Protein AF-X1GT70-F1 (afdb_monomer)

InterPro domains:
  IPR021293 Protein of unknown function DUF2865 [PF11064] (1-101)

Foldseek 3Di:
DWKAFQVARDIDDDDDDPDDPVVVSCQFAVLGDIFDWDDPDLQQTAGPVGHRLCNHPNRNRVVQPFDQSRGRCNGGSPGTHDGQVLRPPVADFQDWDQDLVFIWTFHAWDDDPDTHTDTDRLCPRPVDDPVVSVVRVPDDDDHPDSPVCVVVDDPDPPPPPDDPDCDDDDDDDDDDDDDDDDD

Mean predicted aligned error: 13.12 Å

Sequence (183 aa):
AFCVRSCDGKYFPLMRGLASPAQMCQAFCPASATKVYFGSSIDGAYSQTGERYADSENAFAYRKALRADCTCNGREPAGLSPVDLSLDNSLKAGDVIATTDGLVAYTGIRLGQEQSAEFTPVASYPGLTAQVRARLGEMRVAPVRAETVAADTPAAEIVRETLPDVSAVPKTPAKSAKRAGLD

Solvent-accessible surface area (backbone atoms only — not comparable to full-atom values): 11487 Å² total; per-residue (Å²): 68,32,31,26,34,57,84,32,31,46,66,47,81,49,79,91,66,94,63,53,72,64,58,51,37,41,53,36,21,68,59,40,64,67,48,57,30,44,50,97,48,69,80,74,8,28,30,93,86,66,50,42,45,66,76,38,97,28,44,57,41,39,78,80,52,75,48,74,91,46,15,21,52,72,70,39,49,87,45,64,24,81,68,64,67,63,74,47,82,81,74,47,71,64,45,75,43,80,46,84,90,36,60,27,22,35,66,48,68,47,89,62,101,57,76,43,62,36,71,35,51,46,88,73,36,85,90,55,54,74,69,57,36,53,58,56,69,71,59,77,65,79,63,91,51,85,68,71,54,68,75,71,53,75,90,66,82,80,76,76,76,73,79,79,79,84,74,82,79,82,85,78,83,85,83,83,86,81,86,86,86,86,133

Radius of gyration: 25.98 Å; Cα contacts (8 Å, |Δi|>4): 256; chains: 1; bounding box: 90×39×72 Å

Organism: NCBI:txid412755

pLDDT: mean 79.4, std 21.69, range [30.52, 98.31]

Structure (mmCIF, N/CA/C/O backbone):
data_AF-X1GT70-F1
#
_entry.id   AF-X1GT70-F1
#
loop_
_atom_site.group_PDB
_atom_site.id
_atom_site.type_symbol
_atom_site.label_atom_id
_atom_site.label_alt_id
_atom_site.label_comp_id
_atom_site.label_asym_id
_atom_site.label_entity_id
_atom_site.label_seq_id
_atom_site.pdbx_PDB_ins_code
_atom_site.Cartn_x
_atom_site.Cartn_y
_atom_site.Cartn_z
_atom_site.occupancy
_atom_site.B_iso_or_equiv
_atom_site.auth_seq_id
_atom_site.auth_comp_id
_atom_site.auth_asym_id
_atom_site.auth_atom_id
_atom_site.pdbx_PDB_model_num
ATOM 1 N N . ALA A 1 1 ? -2.349 6.767 7.921 1.00 95.69 1 ALA A N 1
ATOM 2 C CA . ALA A 1 1 ? -3.614 6.006 7.899 1.00 95.69 1 ALA A CA 1
ATOM 3 C C . ALA A 1 1 ? -3.263 4.534 7.994 1.00 95.69 1 ALA A C 1
ATOM 5 O O . ALA A 1 1 ? -2.139 4.174 7.659 1.00 95.69 1 ALA A O 1
ATOM 6 N N . PHE A 1 2 ? -4.188 3.708 8.453 1.00 97.69 2 PHE A N 1
ATOM 7 C CA . PHE A 1 2 ? -3.986 2.284 8.663 1.00 97.69 2 PHE A CA 1
ATOM 8 C C . PHE A 1 2 ? -5.129 1.525 8.007 1.00 97.69 2 PHE A C 1
ATOM 10 O O . PHE A 1 2 ? -6.290 1.891 8.187 1.00 97.69 2 PHE A O 1
ATOM 17 N N . CYS A 1 3 ? -4.791 0.488 7.251 1.00 97.44 3 CYS A N 1
ATOM 18 C CA . CYS A 1 3 ? -5.756 -0.498 6.795 1.00 97.44 3 CYS A CA 1
ATOM 19 C C . CYS A 1 3 ? -5.858 -1.570 7.871 1.00 97.44 3 CYS A C 1
ATOM 21 O O . CYS A 1 3 ? -4.835 -2.136 8.253 1.00 97.44 3 CYS A O 1
ATOM 23 N N . VAL A 1 4 ? -7.062 -1.815 8.378 1.00 97.62 4 VAL A N 1
ATOM 24 C CA . VAL A 1 4 ? -7.332 -2.792 9.432 1.00 97.62 4 VAL A CA 1
ATOM 25 C C . VAL A 1 4 ? -8.252 -3.862 8.874 1.00 97.62 4 VAL A C 1
ATOM 27 O O . VAL A 1 4 ? -9.341 -3.565 8.378 1.00 97.62 4 VAL A O 1
ATOM 30 N N . ARG A 1 5 ? -7.839 -5.118 8.989 1.00 96.62 5 ARG A N 1
ATOM 31 C CA . ARG A 1 5 ? -8.665 -6.274 8.673 1.00 96.62 5 ARG A CA 1
ATOM 32 C C . ARG A 1 5 ? -9.668 -6.502 9.799 1.00 96.62 5 ARG A C 1
ATOM 34 O O . ARG A 1 5 ? -9.296 -6.652 10.959 1.00 96.62 5 ARG A O 1
ATOM 41 N N . SER A 1 6 ? -10.953 -6.507 9.465 1.00 95.44 6 SER A N 1
ATOM 42 C CA . SER A 1 6 ? -12.019 -6.460 10.476 1.00 95.44 6 SER A CA 1
ATOM 43 C C . SER A 1 6 ? -12.198 -7.779 11.230 1.00 95.44 6 SER A C 1
ATOM 45 O O . SER A 1 6 ? -12.663 -7.760 12.365 1.00 95.44 6 SER A O 1
ATOM 47 N N . CYS A 1 7 ? -11.806 -8.910 10.634 1.00 95.31 7 CYS A N 1
ATOM 48 C CA . CYS A 1 7 ? -11.968 -10.231 11.242 1.00 95.31 7 CYS A CA 1
ATOM 49 C C . CYS A 1 7 ? -10.937 -10.565 12.327 1.00 95.31 7 CYS A C 1
ATOM 51 O O . CYS A 1 7 ? -11.179 -11.493 13.083 1.00 95.31 7 CYS A O 1
ATOM 53 N N . ASP A 1 8 ? -9.808 -9.859 12.443 1.00 95.38 8 ASP A N 1
ATOM 54 C CA . ASP A 1 8 ? -8.796 -10.117 13.487 1.00 95.38 8 ASP A CA 1
ATOM 55 C C . ASP A 1 8 ? -8.045 -8.864 13.976 1.00 95.38 8 ASP A C 1
ATOM 57 O O . ASP A 1 8 ? -7.121 -8.954 14.788 1.00 95.38 8 ASP A O 1
ATOM 61 N N . GLY A 1 9 ? -8.413 -7.687 13.468 1.00 96.06 9 GLY A N 1
ATOM 62 C CA . GLY A 1 9 ? -7.784 -6.418 13.813 1.00 96.06 9 GLY A CA 1
ATOM 63 C C . GLY A 1 9 ? -6.348 -6.276 13.315 1.00 96.06 9 GLY A C 1
ATOM 64 O O . GLY A 1 9 ? -5.683 -5.309 13.685 1.00 96.06 9 GLY A O 1
ATOM 65 N N . LYS A 1 10 ? -5.821 -7.195 12.493 1.00 96.25 10 LYS A N 1
ATOM 66 C CA . LYS A 1 10 ? -4.476 -7.026 11.927 1.00 96.25 10 LYS A CA 1
ATOM 67 C C . LYS A 1 10 ? -4.458 -5.776 11.056 1.00 96.25 10 LYS A C 1
ATOM 69 O O . LYS A 1 10 ? -5.384 -5.536 10.285 1.00 96.25 10 LYS A O 1
ATOM 74 N N . TYR A 1 11 ? -3.391 -4.992 11.156 1.00 96.50 11 TYR A N 1
ATOM 75 C CA . TYR A 1 11 ? -3.277 -3.745 10.416 1.00 96.50 11 TYR A CA 1
ATOM 76 C C . TYR A 1 11 ? -1.916 -3.571 9.757 1.00 96.50 11 TYR A C 1
ATOM 78 O O . TYR A 1 11 ? -0.917 -4.154 10.179 1.00 96.50 11 TYR A O 1
ATOM 86 N N . PHE A 1 12 ? -1.887 -2.718 8.740 1.00 95.56 12 PHE A N 1
ATOM 87 C CA . PHE A 1 12 ? -0.664 -2.225 8.120 1.00 95.56 12 PHE A CA 1
ATOM 88 C C . PHE A 1 12 ? -0.797 -0.728 7.804 1.00 95.56 12 PHE A C 1
ATOM 90 O O . PHE A 1 12 ? -1.910 -0.228 7.584 1.00 95.56 12 PHE A O 1
ATOM 97 N N . PRO A 1 13 ? 0.316 0.025 7.834 1.00 95.00 13 PRO A N 1
ATOM 98 C CA . PRO A 1 13 ? 0.297 1.435 7.486 1.00 95.00 13 PRO A CA 1
ATOM 99 C C . PRO A 1 13 ? 0.006 1.608 5.995 1.00 95.00 13 PRO A C 1
ATOM 101 O O . PRO A 1 13 ? 0.539 0.896 5.150 1.00 95.00 13 PRO A O 1
ATOM 104 N N . LEU A 1 14 ? -0.820 2.599 5.679 1.00 92.25 14 LEU A N 1
ATOM 105 C CA . LEU A 1 14 ? -1.047 3.050 4.314 1.00 92.25 14 LEU A CA 1
ATOM 106 C C . LEU A 1 14 ? -0.166 4.261 4.040 1.00 92.25 14 LEU A C 1
ATOM 108 O O . LEU A 1 14 ? -0.221 5.265 4.765 1.00 92.25 14 LEU A O 1
ATOM 112 N N . MET A 1 15 ? 0.617 4.163 2.972 1.00 85.00 15 MET A N 1
ATOM 113 C CA . MET A 1 15 ? 1.376 5.287 2.442 1.00 85.00 15 MET A CA 1
ATOM 114 C C . MET A 1 15 ? 0.428 6.296 1.793 1.00 85.00 15 MET A C 1
ATOM 116 O O . MET A 1 15 ? -0.682 5.963 1.380 1.00 85.00 15 MET A O 1
ATOM 120 N N . ARG A 1 16 ? 0.843 7.563 1.740 1.00 82.19 16 ARG A N 1
ATOM 121 C CA . ARG A 1 16 ? 0.108 8.574 0.976 1.00 82.19 16 ARG A CA 1
ATOM 122 C C . ARG A 1 16 ? 0.415 8.371 -0.504 1.00 82.19 16 ARG A C 1
ATOM 124 O O . ARG A 1 16 ? 1.582 8.291 -0.870 1.00 82.19 16 ARG A O 1
ATOM 131 N N . GLY A 1 17 ? -0.625 8.324 -1.324 1.00 77.38 17 GLY A N 1
ATOM 132 C CA . GLY A 1 17 ? -0.523 8.163 -2.769 1.00 77.38 17 GLY A CA 1
ATOM 133 C C . GLY A 1 17 ? -1.649 8.902 -3.484 1.00 77.38 17 GLY A C 1
ATOM 134 O O . GLY A 1 17 ? -2.384 9.672 -2.866 1.00 77.38 17 GLY A O 1
ATOM 135 N N . LEU A 1 18 ? -1.766 8.666 -4.790 1.00 76.44 18 LEU A N 1
ATOM 136 C CA . LEU A 1 18 ? -2.829 9.241 -5.623 1.00 76.44 18 LEU A CA 1
ATOM 137 C C . LEU A 1 18 ? -4.192 8.585 -5.348 1.00 76.44 18 LEU A C 1
ATOM 139 O O . LEU A 1 18 ? -5.222 9.250 -5.410 1.00 76.44 18 LEU A O 1
ATOM 143 N N . ALA A 1 19 ? -4.192 7.290 -5.022 1.00 84.31 19 ALA A N 1
ATOM 144 C CA . ALA A 1 19 ? -5.391 6.557 -4.646 1.00 84.31 19 ALA A CA 1
ATOM 145 C C . ALA A 1 19 ? -5.839 6.906 -3.220 1.00 84.31 19 ALA A C 1
ATOM 147 O O . ALA A 1 19 ? -5.029 7.194 -2.332 1.00 84.31 19 ALA A O 1
ATOM 148 N N . SER A 1 20 ? -7.147 6.833 -2.976 1.00 90.50 20 SER A N 1
ATOM 149 C CA . SER A 1 20 ? -7.679 7.008 -1.626 1.00 90.50 20 SER A CA 1
ATOM 150 C C . SER A 1 20 ? -7.194 5.882 -0.695 1.00 90.50 20 SER A C 1
ATOM 152 O O . SER A 1 20 ? -6.987 4.748 -1.139 1.00 90.50 20 SER A O 1
ATOM 154 N N . PRO A 1 21 ? -7.068 6.135 0.621 1.00 93.31 21 PRO A N 1
ATOM 155 C CA . PRO A 1 21 ? -6.729 5.095 1.591 1.00 93.31 21 PRO A CA 1
ATOM 156 C C . PRO A 1 21 ? -7.636 3.859 1.519 1.00 93.31 21 PRO A C 1
ATOM 158 O O . PRO A 1 21 ? -7.156 2.748 1.710 1.00 93.31 21 PRO A O 1
ATOM 161 N N . ALA A 1 22 ? -8.925 4.040 1.213 1.00 93.19 22 ALA A N 1
ATOM 162 C CA . ALA A 1 22 ? -9.871 2.936 1.058 1.00 93.19 22 ALA A CA 1
ATOM 163 C C . ALA A 1 22 ? -9.550 2.070 -0.169 1.00 93.19 22 ALA A C 1
ATOM 165 O O . ALA A 1 22 ? -9.499 0.849 -0.051 1.00 93.19 22 ALA A O 1
ATOM 166 N N . GLN A 1 23 ? -9.259 2.691 -1.318 1.00 91.38 23 GLN A N 1
ATOM 167 C CA . GLN A 1 23 ? -8.854 1.970 -2.530 1.00 91.38 23 GLN A CA 1
ATOM 168 C C . GLN A 1 23 ? -7.556 1.188 -2.315 1.00 91.38 23 GLN A C 1
ATOM 170 O O . GLN A 1 23 ? -7.494 0.012 -2.659 1.00 91.38 23 GLN A O 1
ATOM 175 N N . MET A 1 24 ? -6.545 1.803 -1.691 1.00 90.56 24 MET A N 1
ATOM 176 C CA . MET A 1 24 ? -5.294 1.106 -1.374 1.00 90.56 24 MET A CA 1
ATOM 177 C C . MET A 1 24 ? -5.531 -0.058 -0.409 1.00 90.56 24 MET A C 1
ATOM 179 O O . MET A 1 24 ? -5.075 -1.166 -0.659 1.00 90.56 24 MET A O 1
ATOM 183 N N . CYS A 1 25 ? -6.283 0.168 0.670 1.00 94.25 25 CYS A N 1
ATOM 184 C CA . CYS A 1 25 ? -6.613 -0.867 1.650 1.00 94.25 25 CYS A CA 1
ATOM 185 C C . CYS A 1 25 ? -7.285 -2.083 0.994 1.00 94.25 25 CYS A C 1
ATOM 187 O O . CYS A 1 25 ? -6.869 -3.216 1.238 1.00 94.25 25 CYS A O 1
ATOM 189 N N . GLN A 1 26 ? -8.240 -1.844 0.091 1.00 92.19 26 GLN A N 1
ATOM 190 C CA . GLN A 1 26 ? -8.904 -2.903 -0.664 1.00 92.19 26 GLN A CA 1
ATOM 191 C C . GLN A 1 26 ? -7.961 -3.613 -1.645 1.00 92.19 26 GLN A C 1
ATOM 193 O O . GLN A 1 26 ? -8.018 -4.832 -1.750 1.00 92.19 26 GLN A O 1
ATOM 198 N N . ALA A 1 27 ? -7.077 -2.886 -2.335 1.00 90.00 27 ALA A N 1
ATOM 199 C CA . ALA A 1 27 ? -6.111 -3.480 -3.263 1.00 90.00 27 ALA A CA 1
ATOM 200 C C . ALA A 1 27 ? -5.106 -4.401 -2.548 1.00 90.00 27 ALA A C 1
ATOM 202 O O . ALA A 1 27 ? -4.786 -5.479 -3.040 1.00 90.00 27 ALA A O 1
ATOM 203 N N . PHE A 1 28 ? -4.645 -4.008 -1.358 1.00 91.62 28 PHE A N 1
ATOM 204 C CA . PHE A 1 28 ? -3.729 -4.814 -0.547 1.00 91.62 28 PHE A CA 1
ATOM 205 C C . PHE A 1 28 ? -4.423 -5.964 0.195 1.00 91.62 28 PHE A C 1
ATOM 207 O O . PHE A 1 28 ? -3.753 -6.923 0.584 1.00 91.62 28 PHE A O 1
ATOM 214 N N . CYS A 1 29 ? -5.736 -5.877 0.422 1.00 95.12 29 CYS A N 1
ATOM 215 C CA . CYS A 1 29 ? -6.497 -6.861 1.189 1.00 95.12 29 CYS A CA 1
ATOM 216 C C . CYS A 1 29 ? -7.870 -7.205 0.575 1.00 95.12 29 CYS A C 1
ATOM 218 O O . CYS A 1 29 ? -8.894 -7.071 1.243 1.00 95.12 29 CYS A O 1
ATOM 220 N N . PRO A 1 30 ? -7.917 -7.684 -0.680 1.00 93.75 30 PRO A N 1
ATOM 221 C CA . PRO A 1 30 ? -9.165 -7.965 -1.383 1.00 93.75 30 PRO A CA 1
ATOM 222 C C . PRO A 1 30 ? -9.935 -9.164 -0.817 1.00 93.75 30 PRO A C 1
ATOM 224 O O . PRO A 1 30 ? -11.152 -9.228 -0.966 1.00 93.75 30 PRO A O 1
ATOM 227 N N . ALA A 1 31 ? -9.249 -10.112 -0.169 1.00 95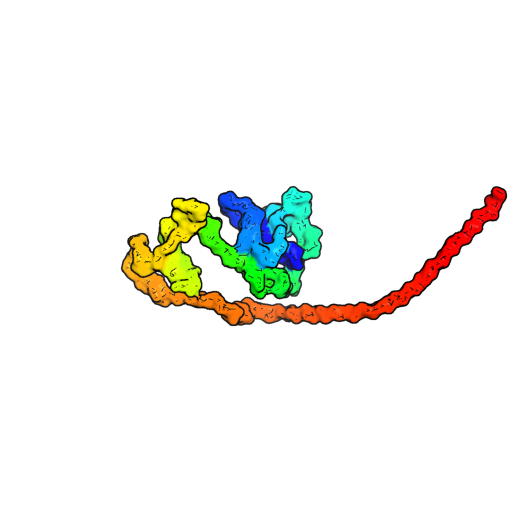.12 31 ALA A N 1
ATOM 228 C CA . ALA A 1 31 ? -9.851 -11.350 0.330 1.00 95.12 31 ALA A CA 1
ATOM 229 C C . ALA A 1 31 ? -10.504 -11.224 1.723 1.00 95.12 31 ALA A C 1
ATOM 231 O O . ALA A 1 31 ? -10.982 -12.219 2.261 1.00 95.12 31 ALA A O 1
ATOM 232 N N . SER A 1 32 ? -10.521 -10.034 2.333 1.00 93.94 32 SER A N 1
ATOM 233 C CA . SER A 1 32 ? -11.131 -9.810 3.650 1.00 93.94 32 SER A CA 1
ATOM 234 C C . SER A 1 32 ? -11.796 -8.442 3.749 1.00 93.94 32 SER A C 1
ATOM 236 O O . SER A 1 32 ? -11.369 -7.475 3.126 1.00 93.94 32 SER A O 1
ATOM 238 N N . ALA A 1 33 ? -12.811 -8.333 4.608 1.00 95.19 33 ALA A N 1
ATOM 239 C CA . ALA A 1 33 ? -13.407 -7.045 4.936 1.00 95.19 33 ALA A CA 1
ATOM 240 C C . ALA A 1 33 ? -12.405 -6.164 5.697 1.00 95.19 33 ALA A C 1
ATOM 242 O O . ALA A 1 33 ? -11.815 -6.580 6.704 1.00 95.19 33 ALA A O 1
ATOM 243 N N . THR A 1 34 ? -12.247 -4.923 5.247 1.00 96.62 34 THR A N 1
ATOM 244 C CA . THR A 1 34 ? -11.310 -3.968 5.835 1.00 96.62 34 THR A CA 1
ATOM 245 C C . THR A 1 34 ? -11.978 -2.652 6.220 1.00 96.62 34 THR A C 1
ATOM 247 O O . THR A 1 34 ? -13.021 -2.269 5.692 1.00 96.62 34 THR A O 1
ATOM 250 N N . LYS A 1 35 ? -11.363 -1.956 7.175 1.00 96.88 35 LYS A N 1
ATOM 251 C CA . LYS A 1 35 ? -11.708 -0.595 7.592 1.00 96.88 35 LYS A CA 1
ATOM 252 C C . LYS A 1 35 ? -10.445 0.260 7.587 1.00 96.88 35 LYS A C 1
ATOM 254 O O . LYS A 1 35 ? -9.359 -0.219 7.913 1.00 96.88 35 LYS A O 1
ATOM 259 N N . VAL A 1 36 ? -10.589 1.542 7.261 1.00 97.81 36 VAL A N 1
ATOM 260 C CA . VAL A 1 36 ? -9.482 2.505 7.322 1.00 97.81 36 VAL A CA 1
ATOM 261 C C . VAL A 1 36 ? -9.588 3.345 8.587 1.00 97.81 36 VAL A C 1
ATOM 263 O O . VAL A 1 36 ? -10.630 3.946 8.847 1.00 97.81 36 VAL A O 1
ATOM 266 N N . TYR A 1 37 ? -8.480 3.438 9.321 1.00 98.31 37 TYR A N 1
ATOM 267 C CA . TYR A 1 37 ? -8.339 4.284 10.504 1.00 98.31 37 TYR A CA 1
ATOM 268 C C . TYR A 1 37 ? -7.250 5.350 10.302 1.00 98.31 37 TYR A C 1
ATOM 270 O O . TYR A 1 37 ? -6.240 5.134 9.624 1.00 98.31 37 TYR A O 1
ATOM 278 N N . PHE A 1 38 ? -7.433 6.523 10.898 1.00 97.69 38 PHE A N 1
ATOM 279 C CA . PHE A 1 38 ? -6.572 7.694 10.763 1.00 97.69 38 PHE A CA 1
ATOM 280 C C . PHE A 1 38 ? -6.020 8.112 12.124 1.00 97.69 38 PHE A C 1
ATOM 282 O O . PHE A 1 38 ? -6.757 8.226 13.096 1.00 97.69 38 PHE A O 1
ATOM 289 N N . GLY A 1 39 ? -4.713 8.346 12.182 1.00 96.12 39 GLY A N 1
ATOM 290 C CA . GLY A 1 39 ? -3.987 8.707 13.395 1.00 96.12 39 GLY A CA 1
ATOM 291 C C . GLY A 1 39 ? -2.481 8.685 13.142 1.00 96.12 39 GLY A C 1
ATOM 292 O O . GLY A 1 39 ? -2.038 8.236 12.078 1.00 96.12 39 GLY A O 1
ATOM 293 N N . SER A 1 40 ? -1.707 9.181 14.107 1.00 95.00 40 SER A N 1
ATOM 294 C CA . SER A 1 40 ? -0.241 9.071 14.122 1.00 95.00 40 SER A CA 1
ATOM 295 C C . SER A 1 40 ? 0.221 7.661 14.503 1.00 95.00 40 SER A C 1
ATOM 297 O O . SER A 1 40 ? 1.183 7.158 13.932 1.00 95.00 40 SER A O 1
ATOM 299 N N . SER A 1 41 ? -0.500 7.005 15.412 1.00 96.94 41 SER A N 1
ATOM 300 C CA . SER A 1 41 ? -0.350 5.593 15.765 1.00 96.94 41 SER A CA 1
ATOM 301 C C . SER A 1 41 ? -1.695 4.882 15.672 1.00 96.94 41 SER A C 1
ATOM 303 O O . SER A 1 41 ? -2.748 5.523 15.692 1.00 96.94 41 SER A O 1
ATOM 305 N N . ILE A 1 42 ? -1.660 3.553 15.568 1.00 97.62 42 ILE A N 1
ATOM 306 C CA . ILE A 1 42 ? -2.879 2.748 15.502 1.00 97.62 42 ILE A CA 1
ATOM 307 C C . ILE A 1 42 ? -3.672 2.800 16.821 1.00 97.62 42 ILE A C 1
ATOM 309 O O . ILE A 1 42 ? -4.898 2.798 16.790 1.00 97.62 42 ILE A O 1
ATOM 313 N N . ASP A 1 43 ? -2.992 2.904 17.970 1.00 96.75 43 ASP A N 1
ATOM 314 C CA . ASP A 1 43 ? -3.618 2.840 19.300 1.00 96.75 43 ASP A CA 1
ATOM 315 C C . ASP A 1 43 ? -4.591 4.007 19.531 1.00 96.75 43 ASP A C 1
ATOM 317 O O . ASP A 1 43 ? -5.594 3.876 20.229 1.00 96.75 43 ASP A O 1
ATOM 321 N N . GLY A 1 44 ? -4.308 5.154 18.907 1.00 96.69 44 GLY A N 1
ATOM 322 C CA . GLY A 1 44 ? -5.151 6.347 18.933 1.00 96.69 44 GLY A CA 1
ATOM 323 C C . GLY A 1 44 ? -5.879 6.633 17.620 1.00 96.69 44 GLY A C 1
ATOM 324 O O . GLY A 1 44 ? -6.346 7.756 17.449 1.00 96.69 44 GLY A O 1
ATOM 325 N N . ALA A 1 45 ? -5.927 5.691 16.674 1.00 98.25 45 ALA A N 1
ATOM 326 C CA . ALA A 1 45 ? -6.513 5.934 15.359 1.00 98.25 45 ALA A CA 1
ATOM 327 C C . ALA A 1 45 ? -8.044 5.790 15.354 1.00 98.25 45 ALA A C 1
ATOM 329 O O . ALA A 1 45 ? -8.605 4.955 16.065 1.00 98.25 45 ALA A O 1
ATOM 330 N N . TYR A 1 46 ? -8.705 6.562 14.489 1.00 98.31 46 TYR A N 1
ATOM 331 C CA . TYR A 1 46 ? -10.164 6.603 14.355 1.00 98.31 46 TYR A CA 1
ATOM 332 C C . TYR A 1 46 ? -10.621 6.363 12.918 1.00 98.31 46 TYR A C 1
ATOM 334 O O . TYR A 1 46 ? -9.955 6.784 11.971 1.00 98.31 46 TYR A O 1
ATOM 342 N N . SER A 1 47 ? -11.766 5.712 12.744 1.00 96.88 47 SER A N 1
ATOM 343 C CA . SER A 1 47 ? -12.421 5.570 11.445 1.00 96.88 47 SER A CA 1
ATOM 344 C C . SER A 1 47 ? -13.033 6.903 10.988 1.00 96.88 47 SER A C 1
ATOM 346 O O . SER A 1 47 ? -13.129 7.863 11.755 1.00 96.88 47 SER A O 1
ATOM 348 N N . GLN A 1 48 ? -13.517 6.966 9.743 1.00 94.06 48 GLN A N 1
ATOM 349 C CA . GLN A 1 48 ? -14.276 8.133 9.262 1.00 94.06 48 GLN A CA 1
ATOM 350 C C . GLN A 1 48 ? -15.569 8.385 10.053 1.00 94.06 48 GLN A C 1
ATOM 352 O O . GLN A 1 48 ? -16.054 9.511 10.075 1.00 94.06 48 GLN A O 1
ATOM 357 N N . THR A 1 49 ? -16.118 7.358 10.708 1.00 94.69 49 THR A N 1
ATOM 358 C CA . THR A 1 49 ? -17.325 7.464 11.539 1.00 94.69 49 THR A CA 1
ATOM 359 C C . THR A 1 49 ? -17.017 7.807 12.999 1.00 94.69 49 THR A C 1
ATOM 361 O O . THR A 1 49 ? -17.941 7.913 13.799 1.00 94.69 49 THR A O 1
ATOM 364 N N . GLY A 1 50 ? -15.741 7.990 13.361 1.00 96.12 50 GLY A N 1
ATOM 365 C CA . GLY A 1 50 ? -15.311 8.335 14.720 1.00 96.12 50 GLY A CA 1
ATOM 366 C C . GLY A 1 50 ? -15.103 7.140 15.659 1.00 96.12 50 GLY A C 1
ATOM 367 O O . GLY A 1 50 ? -14.774 7.342 16.823 1.00 96.12 50 GLY A O 1
ATOM 368 N N . GLU A 1 51 ? -15.245 5.904 15.175 1.00 97.19 51 GLU A N 1
ATOM 369 C CA . GLU A 1 51 ? -14.925 4.688 15.939 1.00 97.19 51 GLU 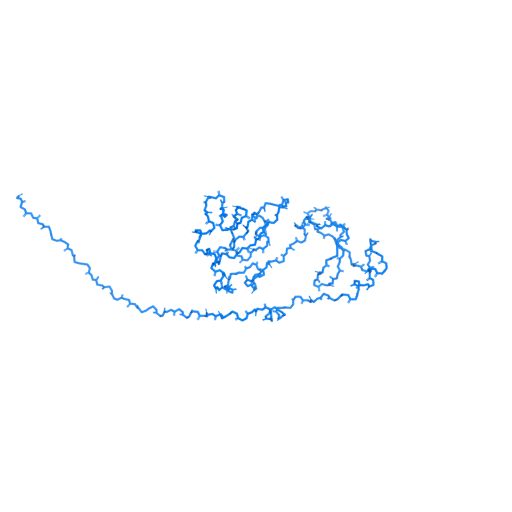A CA 1
ATOM 370 C C . GLU A 1 51 ? -13.408 4.608 16.169 1.00 97.19 51 GLU A C 1
ATOM 372 O O . GLU A 1 51 ? -12.635 4.671 15.209 1.00 97.19 51 GLU A O 1
ATOM 377 N N . ARG A 1 52 ? -12.958 4.452 17.419 1.00 98.00 52 ARG A N 1
ATOM 378 C CA . ARG A 1 52 ? -11.546 4.164 17.715 1.00 98.00 52 ARG A CA 1
ATOM 379 C C . ARG A 1 52 ? -11.221 2.733 17.336 1.00 98.00 52 ARG A C 1
ATOM 381 O O . ARG A 1 52 ? -11.961 1.818 17.675 1.00 98.00 52 ARG A O 1
ATOM 388 N N . TYR A 1 53 ? -10.052 2.518 16.744 1.00 98.12 53 TYR A N 1
ATOM 389 C CA . TYR A 1 53 ? -9.588 1.161 16.471 1.00 98.12 53 TYR A CA 1
ATOM 390 C C . TYR A 1 53 ? -9.475 0.323 17.754 1.00 98.12 53 TYR A C 1
ATOM 392 O O . TYR A 1 53 ? -9.885 -0.832 17.753 1.00 98.12 53 TYR A O 1
ATOM 400 N N . ALA A 1 54 ? -8.976 0.910 18.848 1.00 97.75 54 ALA A N 1
ATOM 401 C CA . ALA A 1 54 ? -8.842 0.228 20.136 1.00 97.75 54 ALA A CA 1
ATOM 402 C C . ALA A 1 54 ? -10.181 -0.253 20.729 1.00 97.75 54 ALA A C 1
ATOM 404 O O . ALA A 1 54 ? -10.177 -1.203 21.505 1.00 97.75 54 ALA A O 1
ATOM 405 N N . ASP A 1 55 ? -11.296 0.366 20.328 1.00 97.25 55 ASP A N 1
ATOM 406 C CA . ASP A 1 55 ? -12.647 0.026 20.788 1.00 97.25 55 ASP A CA 1
ATOM 407 C C . ASP A 1 55 ? -13.384 -0.903 19.800 1.00 97.25 55 ASP A C 1
ATOM 409 O O . ASP A 1 55 ? -14.522 -1.299 20.047 1.00 97.25 55 ASP A O 1
ATOM 413 N N . SER A 1 56 ? -12.757 -1.252 18.670 1.00 96.12 56 SER A N 1
ATOM 414 C CA . SER A 1 56 ? -13.350 -2.155 17.680 1.00 96.12 56 SER A CA 1
ATOM 415 C C . SER A 1 56 ? -13.368 -3.605 18.173 1.00 96.12 56 SER A C 1
ATOM 417 O O . SER A 1 56 ? -12.485 -4.039 18.912 1.00 96.12 56 SER A O 1
ATOM 419 N N . GLU A 1 57 ? -14.350 -4.385 17.716 1.00 95.19 57 GLU A N 1
ATOM 420 C CA . GLU A 1 57 ? -14.615 -5.756 18.187 1.00 95.19 57 GLU A CA 1
ATOM 421 C C . GLU A 1 57 ? -13.376 -6.672 18.200 1.00 95.19 57 GLU A C 1
ATOM 423 O O . GLU A 1 57 ? -13.157 -7.417 19.152 1.00 95.19 57 GLU A O 1
ATOM 428 N N . ASN A 1 58 ? -12.543 -6.597 17.158 1.00 96.25 58 ASN A N 1
ATOM 429 C CA . ASN A 1 58 ? -11.361 -7.446 16.993 1.00 96.25 58 ASN A CA 1
ATOM 430 C C . ASN A 1 58 ? -10.038 -6.701 17.229 1.00 96.25 58 ASN A C 1
ATOM 432 O O . ASN A 1 58 ? -8.989 -7.169 16.778 1.00 96.25 58 ASN A O 1
ATOM 436 N N . ALA A 1 59 ? -10.052 -5.551 17.911 1.00 97.56 59 ALA A N 1
ATOM 437 C CA . ALA A 1 59 ? -8.850 -4.761 18.162 1.00 97.56 59 ALA A CA 1
ATOM 438 C C . ALA A 1 59 ? -7.713 -5.629 18.727 1.00 97.56 59 ALA A C 1
ATOM 440 O O . ALA A 1 59 ? -7.839 -6.274 19.767 1.00 97.56 59 ALA A O 1
ATOM 441 N N . PHE A 1 60 ? -6.580 -5.649 18.022 1.00 97.12 60 PHE A N 1
ATOM 442 C CA . PHE A 1 60 ? -5.370 -6.384 18.396 1.00 97.12 60 PHE A CA 1
ATOM 443 C C . PHE A 1 60 ? -5.526 -7.905 18.570 1.00 97.12 60 PHE A C 1
ATOM 445 O O . PHE A 1 60 ? -4.592 -8.541 19.066 1.00 97.12 60 PHE A O 1
ATOM 452 N N . ALA A 1 61 ? -6.638 -8.514 18.143 1.00 96.75 61 ALA A N 1
ATOM 453 C CA . ALA A 1 61 ? -6.861 -9.951 18.309 1.00 96.75 61 ALA A CA 1
ATOM 454 C C . ALA A 1 61 ? -5.750 -10.787 17.640 1.00 96.75 61 ALA A C 1
ATOM 456 O O . ALA A 1 61 ? -5.274 -11.761 18.227 1.00 96.75 61 ALA A O 1
ATOM 457 N N . TYR A 1 62 ? -5.237 -10.322 16.494 1.00 95.06 62 TYR A N 1
ATOM 458 C CA . TYR A 1 62 ? -4.107 -10.917 15.770 1.00 95.06 62 TYR A CA 1
ATOM 459 C C . TYR A 1 62 ? -2.825 -11.089 16.607 1.00 95.06 62 TYR A C 1
ATOM 461 O O . TYR A 1 62 ? -1.967 -11.893 16.249 1.00 95.06 62 TYR A O 1
ATOM 469 N N . ARG A 1 63 ? -2.654 -10.323 17.698 1.00 95.38 63 ARG A N 1
ATOM 470 C CA . ARG A 1 63 ? -1.483 -10.435 18.586 1.00 95.38 63 ARG A CA 1
ATOM 471 C C . ARG A 1 63 ? -1.516 -11.708 19.428 1.00 95.38 63 ARG A C 1
ATOM 473 O O . ARG A 1 63 ? -0.465 -12.156 19.868 1.00 95.38 63 ARG A O 1
ATOM 480 N N . LYS A 1 64 ? -2.708 -12.258 19.675 1.00 95.38 64 LYS A N 1
ATOM 481 C CA . LYS A 1 64 ? -2.892 -13.510 20.419 1.00 95.38 64 LYS A CA 1
ATOM 482 C C . LYS A 1 64 ? -2.831 -14.718 19.493 1.00 95.38 64 LYS A C 1
ATOM 484 O O . LYS A 1 64 ? -2.177 -15.696 19.826 1.00 95.38 64 LYS A O 1
ATOM 489 N N . ALA A 1 65 ? -3.507 -14.641 18.347 1.00 91.62 65 ALA A N 1
ATOM 490 C CA . ALA A 1 65 ? -3.541 -15.718 17.367 1.00 91.62 65 ALA A CA 1
ATOM 491 C C . ALA A 1 65 ? -3.795 -15.177 15.958 1.00 91.62 65 ALA A C 1
ATOM 493 O O . ALA A 1 65 ? -4.591 -14.258 15.761 1.00 91.62 65 ALA A O 1
ATOM 494 N N . LEU A 1 66 ? -3.146 -15.792 14.971 1.00 90.62 66 LEU A N 1
ATOM 495 C CA . LEU A 1 66 ? -3.390 -15.532 13.559 1.00 90.62 66 LEU A CA 1
ATOM 496 C C . LEU A 1 66 ? -4.471 -16.484 13.035 1.00 90.62 66 LEU A C 1
ATOM 498 O O . LEU A 1 66 ? -4.352 -17.700 13.165 1.00 90.62 66 LEU A O 1
ATOM 502 N N . ARG A 1 67 ? -5.522 -15.927 12.429 1.00 89.44 67 ARG A N 1
ATOM 503 C CA . ARG A 1 67 ? -6.662 -16.684 11.894 1.00 89.44 67 ARG A CA 1
ATOM 504 C C . ARG A 1 67 ? -6.409 -17.097 10.441 1.00 89.44 67 ARG A C 1
ATOM 506 O O . ARG A 1 67 ? -6.183 -16.241 9.590 1.00 89.44 67 ARG A O 1
ATOM 513 N N . ALA A 1 68 ? -6.441 -18.401 10.159 1.00 89.19 68 ALA A N 1
ATOM 514 C CA . ALA A 1 68 ? -6.195 -18.961 8.820 1.00 89.19 68 ALA A CA 1
ATOM 515 C C . ALA A 1 68 ? -7.268 -18.573 7.789 1.00 89.19 68 ALA A C 1
ATOM 517 O O . ALA A 1 68 ? -6.985 -18.479 6.600 1.00 89.19 68 ALA A O 1
ATOM 518 N N . ASP A 1 69 ? -8.486 -18.316 8.251 1.00 89.12 69 ASP A N 1
ATOM 519 C CA . ASP A 1 69 ? -9.649 -17.892 7.472 1.00 89.12 69 ASP A CA 1
ATOM 520 C C . ASP A 1 69 ? -9.749 -16.363 7.304 1.00 89.12 69 ASP A C 1
ATOM 522 O O . ASP A 1 69 ? -10.630 -15.866 6.609 1.00 89.12 69 ASP A O 1
ATOM 526 N N . CYS A 1 70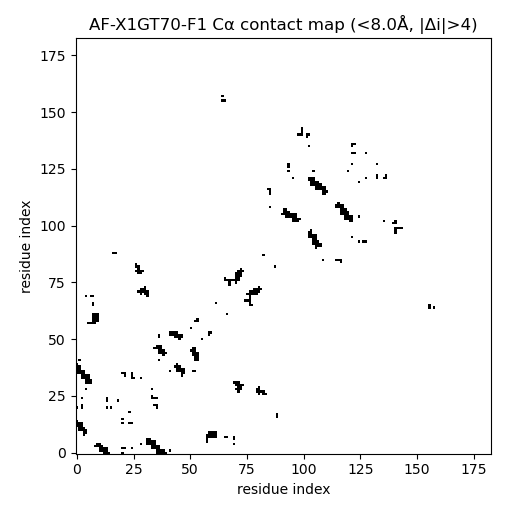 ? -8.823 -15.604 7.893 1.00 93.25 70 CYS A N 1
ATOM 527 C CA . CYS A 1 70 ? -8.782 -14.145 7.848 1.00 93.25 70 CYS A CA 1
ATOM 528 C C . CYS A 1 70 ? -7.470 -13.714 7.172 1.00 93.25 70 CYS A C 1
ATOM 530 O O . CYS A 1 70 ? -6.435 -13.565 7.821 1.00 93.25 70 CYS A O 1
ATOM 532 N N . THR A 1 71 ? -7.484 -13.558 5.843 1.00 94.00 71 THR A N 1
ATOM 533 C CA . THR A 1 71 ? -6.275 -13.318 5.028 1.00 94.00 71 THR A CA 1
ATOM 534 C C . THR A 1 71 ? -6.493 -12.209 4.001 1.00 94.00 71 THR A C 1
ATOM 536 O O . THR A 1 71 ? -7.604 -11.992 3.523 1.00 94.00 71 THR A O 1
ATOM 539 N N . CYS A 1 72 ? -5.429 -11.484 3.646 1.00 94.56 72 CYS A N 1
ATOM 540 C CA . CYS A 1 72 ? -5.510 -10.476 2.584 1.00 94.56 72 CYS A CA 1
ATOM 541 C C . CYS A 1 72 ? -5.269 -11.075 1.193 1.00 94.56 72 CYS A C 1
ATOM 543 O O . CYS A 1 72 ? -5.847 -10.603 0.219 1.00 94.56 72 CYS A O 1
ATOM 545 N N . ASN A 1 73 ? -4.457 -12.131 1.113 1.00 91.69 73 ASN A N 1
ATOM 546 C CA . ASN A 1 73 ? -4.062 -12.804 -0.126 1.00 91.69 73 ASN A CA 1
ATOM 547 C C . ASN A 1 73 ? -4.822 -14.119 -0.399 1.00 91.69 73 ASN A C 1
ATOM 549 O O . ASN A 1 73 ? -4.503 -14.812 -1.363 1.00 91.69 73 ASN A O 1
ATOM 553 N N . GLY A 1 74 ? -5.782 -14.494 0.453 1.00 90.25 74 GLY A N 1
ATOM 554 C CA . GLY A 1 74 ? -6.528 -15.751 0.337 1.00 90.25 74 GLY A CA 1
ATOM 555 C C . GLY A 1 74 ? -5.740 -17.002 0.739 1.00 90.25 74 GLY A C 1
ATOM 556 O O . GLY A 1 74 ? -6.190 -18.107 0.450 1.00 90.25 74 GLY A O 1
ATOM 557 N N . ARG A 1 75 ? -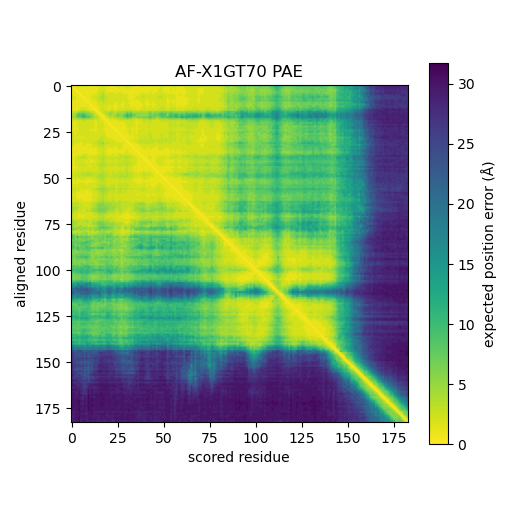4.549 -16.855 1.334 1.00 87.62 75 ARG A N 1
ATOM 558 C CA . ARG A 1 75 ? -3.627 -17.972 1.598 1.00 87.62 75 ARG A CA 1
ATOM 559 C C . ARG A 1 75 ? -3.080 -17.963 3.014 1.00 87.62 75 ARG A C 1
ATOM 561 O O . ARG A 1 75 ? -3.177 -18.962 3.714 1.00 87.62 75 ARG A O 1
ATOM 568 N N . GLU A 1 76 ? -2.518 -16.835 3.436 1.00 87.75 76 GLU A N 1
ATOM 569 C CA . GLU A 1 76 ? -1.763 -16.737 4.679 1.00 87.75 76 GLU A CA 1
ATOM 570 C C . GLU A 1 76 ? -2.258 -15.598 5.569 1.00 87.75 76 GLU A C 1
ATOM 572 O O . GLU A 1 76 ? -2.537 -14.495 5.083 1.00 87.75 76 GLU A O 1
ATOM 577 N N . PRO A 1 77 ? -2.283 -15.798 6.896 1.00 86.75 77 PRO A N 1
ATOM 578 C CA . PRO A 1 77 ? -2.754 -14.773 7.822 1.00 86.75 77 PRO A CA 1
ATOM 579 C C . PRO A 1 77 ? -1.913 -13.493 7.827 1.00 86.75 77 PRO A C 1
ATOM 581 O O . PRO A 1 77 ? -2.422 -12.423 8.175 1.00 86.75 77 PRO A O 1
ATOM 584 N N . ALA A 1 78 ? -0.622 -13.585 7.495 1.00 85.06 78 ALA A N 1
ATOM 585 C CA . ALA A 1 78 ? 0.325 -12.483 7.636 1.00 85.06 78 ALA A CA 1
ATOM 586 C C . ALA A 1 78 ? 0.601 -11.701 6.341 1.00 85.06 78 ALA A C 1
ATOM 588 O O . ALA A 1 78 ? 1.083 -10.572 6.439 1.00 85.06 78 ALA A O 1
ATOM 589 N N . GLY A 1 79 ? 0.282 -12.261 5.170 1.00 87.06 79 GLY A N 1
ATOM 590 C CA . GLY A 1 79 ? 0.634 -11.688 3.871 1.00 87.06 79 GLY A CA 1
ATOM 591 C C . GLY A 1 79 ? -0.386 -10.683 3.336 1.00 87.06 79 GLY A C 1
ATOM 592 O O . GLY A 1 79 ? -1.585 -10.811 3.584 1.00 87.06 79 GLY A O 1
ATOM 593 N N . LEU A 1 80 ? 0.101 -9.701 2.573 1.00 88.69 80 LEU A N 1
ATOM 594 C CA . LEU A 1 80 ? -0.718 -8.825 1.729 1.00 88.69 80 LEU A CA 1
ATOM 595 C C . LEU A 1 80 ? -0.986 -9.500 0.381 1.00 88.69 80 LEU A C 1
ATOM 597 O O . LEU A 1 80 ? -0.237 -10.386 -0.037 1.00 88.69 80 LEU A O 1
ATOM 601 N N . SER A 1 81 ? -2.050 -9.085 -0.303 1.00 88.38 81 SER A N 1
ATOM 602 C CA . SER A 1 81 ? -2.263 -9.484 -1.693 1.00 88.38 81 SER A CA 1
ATOM 603 C C . SER A 1 81 ? -1.176 -8.889 -2.590 1.00 88.38 81 SER A C 1
ATOM 605 O O . SER A 1 81 ? -0.752 -7.754 -2.345 1.00 88.38 81 SER A O 1
ATOM 607 N N . PRO A 1 82 ? -0.753 -9.608 -3.647 1.00 82.69 82 PRO A N 1
ATOM 608 C CA . PRO A 1 82 ? -0.030 -8.996 -4.750 1.00 82.69 82 PRO A CA 1
ATOM 609 C C . PRO A 1 82 ? -0.779 -7.756 -5.234 1.00 82.69 82 PRO A C 1
ATOM 611 O O . PRO A 1 82 ? -2.006 -7.777 -5.372 1.00 82.69 82 PRO A O 1
ATOM 614 N N . VAL A 1 83 ? -0.032 -6.680 -5.452 1.00 78.38 83 VAL A N 1
ATOM 615 C CA . VAL A 1 83 ? -0.567 -5.419 -5.957 1.00 78.38 83 VAL A CA 1
ATOM 616 C C . VAL A 1 83 ? -0.454 -5.433 -7.467 1.00 78.38 83 VAL A C 1
ATOM 618 O O . VAL A 1 83 ? 0.576 -5.835 -8.009 1.00 78.38 83 VAL A O 1
ATOM 621 N N . ASP A 1 84 ? -1.503 -4.974 -8.139 1.00 79.19 84 ASP A N 1
ATOM 622 C CA . ASP A 1 84 ? -1.398 -4.657 -9.554 1.00 79.19 84 ASP A CA 1
ATOM 623 C C . ASP A 1 84 ? -0.394 -3.512 -9.741 1.00 79.19 84 ASP A C 1
ATOM 625 O O . ASP A 1 84 ? -0.579 -2.412 -9.219 1.00 79.19 84 ASP A O 1
ATOM 629 N N . LEU A 1 85 ? 0.670 -3.775 -10.499 1.00 81.62 85 LEU A N 1
ATOM 630 C CA . LEU A 1 85 ? 1.740 -2.820 -10.776 1.00 81.62 85 LEU A CA 1
ATOM 631 C C . LEU A 1 85 ? 1.230 -1.552 -11.480 1.00 81.62 85 LEU A C 1
ATOM 633 O O . LEU A 1 85 ? 1.889 -0.521 -11.403 1.00 81.62 85 LEU A O 1
ATOM 637 N N . SER A 1 86 ? 0.053 -1.587 -12.117 1.00 77.44 86 SER A N 1
ATOM 638 C CA . SER A 1 86 ? -0.603 -0.386 -12.657 1.00 77.44 86 SER A CA 1
ATOM 639 C C . SER A 1 86 ? -0.984 0.637 -11.571 1.00 77.44 86 SER A C 1
ATOM 641 O O . SER A 1 86 ? -1.072 1.835 -11.846 1.00 77.44 86 SER A O 1
ATOM 643 N N . LEU A 1 87 ? -1.183 0.182 -10.329 1.00 77.00 87 LEU A N 1
ATOM 644 C CA . LEU A 1 87 ? -1.568 1.007 -9.182 1.00 77.00 87 LEU A CA 1
ATOM 645 C C . LEU A 1 87 ? -0.359 1.531 -8.395 1.00 77.00 87 LEU A C 1
ATOM 647 O O . LEU A 1 87 ? -0.523 2.393 -7.525 1.00 77.00 87 LEU A O 1
ATOM 651 N N . ASP A 1 88 ? 0.843 1.027 -8.683 1.00 80.25 88 ASP A N 1
ATOM 652 C CA . ASP A 1 88 ? 2.075 1.464 -8.035 1.00 80.25 88 ASP A CA 1
ATOM 653 C C . ASP A 1 88 ? 2.643 2.708 -8.730 1.00 80.25 88 ASP A C 1
ATOM 655 O O . ASP A 1 88 ? 3.377 2.653 -9.717 1.00 80.25 88 ASP A O 1
ATOM 659 N N . ASN A 1 89 ? 2.310 3.869 -8.172 1.00 79.19 89 ASN A N 1
ATOM 660 C CA . ASN A 1 89 ? 2.777 5.160 -8.666 1.00 79.19 89 ASN A CA 1
ATOM 661 C C . ASN A 1 89 ? 4.238 5.479 -8.302 1.00 79.19 89 ASN A C 1
ATOM 663 O O . ASN A 1 89 ? 4.727 6.551 -8.669 1.00 79.19 89 ASN A O 1
ATOM 667 N N . SER A 1 90 ? 4.920 4.606 -7.556 1.00 83.19 90 SER A N 1
ATOM 668 C CA . SER A 1 90 ? 6.335 4.781 -7.228 1.00 83.19 90 SER A CA 1
ATOM 669 C C . SER A 1 90 ? 7.259 4.315 -8.352 1.00 83.19 90 SER A C 1
ATOM 671 O O . SER A 1 90 ? 8.398 4.784 -8.415 1.00 83.19 90 SER A O 1
ATOM 673 N N . LEU A 1 91 ? 6.748 3.472 -9.259 1.00 88.81 91 LEU A N 1
ATOM 674 C CA . LEU A 1 91 ? 7.504 2.900 -10.365 1.00 88.81 91 LEU A CA 1
ATOM 675 C C . LEU A 1 91 ? 7.973 3.965 -11.357 1.00 88.81 91 LEU A C 1
ATOM 677 O O . LEU A 1 91 ? 7.195 4.749 -11.913 1.00 88.81 91 LEU A O 1
ATOM 681 N N . LYS A 1 92 ? 9.275 3.951 -11.627 1.00 90.94 92 LYS A N 1
ATOM 682 C CA . LYS A 1 92 ? 9.956 4.799 -12.605 1.00 90.94 92 LYS A CA 1
ATOM 683 C C . LYS A 1 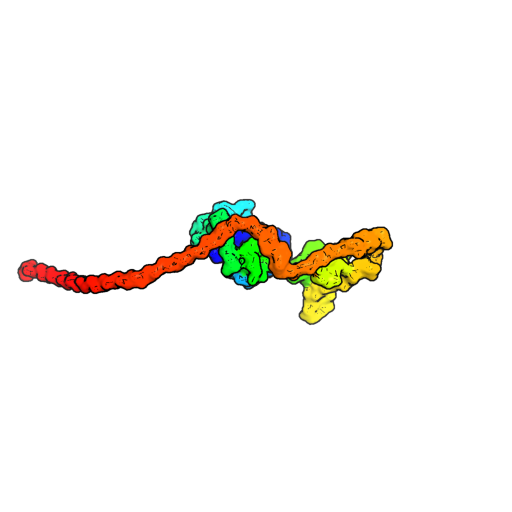92 ? 10.560 3.949 -13.705 1.00 90.94 92 LYS A C 1
ATOM 685 O O . LYS A 1 92 ? 10.964 2.810 -13.489 1.00 90.94 92 LYS A O 1
ATOM 690 N N . ALA A 1 93 ? 10.628 4.515 -14.909 1.00 91.50 93 ALA A N 1
ATOM 691 C CA . ALA A 1 93 ? 11.241 3.832 -16.038 1.00 91.50 93 ALA A CA 1
ATOM 692 C C . ALA A 1 93 ? 12.673 3.390 -15.682 1.00 91.50 93 ALA A C 1
ATOM 694 O O . ALA A 1 93 ? 13.512 4.209 -15.302 1.00 91.50 93 ALA A O 1
ATOM 695 N N . GLY A 1 94 ? 12.936 2.091 -15.804 1.00 91.62 94 GLY A N 1
ATOM 696 C CA . GLY A 1 94 ? 14.183 1.442 -15.413 1.00 91.62 94 GLY A CA 1
ATOM 697 C C . GLY A 1 94 ? 14.154 0.695 -14.084 1.00 91.62 94 GLY A C 1
ATOM 698 O O . GLY A 1 94 ? 15.105 -0.041 -13.821 1.00 91.62 94 GLY A O 1
ATOM 699 N N . ASP A 1 95 ? 13.086 0.809 -13.294 1.00 94.19 95 ASP A N 1
ATOM 700 C CA . ASP A 1 95 ? 12.910 -0.022 -12.102 1.00 94.19 95 ASP A CA 1
ATOM 701 C C . ASP A 1 95 ? 12.808 -1.498 -12.500 1.00 94.19 95 ASP A C 1
ATOM 703 O O . ASP A 1 95 ? 12.043 -1.867 -13.394 1.00 94.19 95 ASP A O 1
ATOM 707 N N . VAL A 1 96 ? 13.605 -2.349 -11.850 1.00 94.00 96 VAL A N 1
ATOM 708 C CA . VAL A 1 96 ? 13.658 -3.789 -12.130 1.00 94.00 96 VAL A CA 1
ATOM 709 C C . VAL A 1 96 ? 12.733 -4.527 -11.173 1.00 94.00 96 VAL A C 1
ATOM 711 O O . VAL A 1 96 ? 12.883 -4.440 -9.956 1.00 94.00 96 VAL A O 1
ATOM 714 N N . ILE A 1 97 ? 11.800 -5.285 -11.735 1.00 91.81 97 ILE A N 1
ATOM 715 C CA . ILE A 1 97 ? 10.745 -5.996 -11.024 1.00 91.81 97 ILE A CA 1
ATOM 716 C C . ILE A 1 97 ? 10.943 -7.494 -11.218 1.00 91.81 97 ILE A C 1
ATOM 718 O O . ILE A 1 97 ? 11.177 -7.975 -12.329 1.00 91.81 97 ILE A O 1
ATOM 722 N N . ALA A 1 98 ? 10.838 -8.231 -10.116 1.00 90.75 98 ALA A N 1
ATOM 723 C CA . ALA A 1 98 ? 10.833 -9.682 -10.115 1.00 90.75 98 ALA A CA 1
ATOM 724 C C . ALA A 1 98 ? 9.406 -10.198 -10.313 1.00 90.75 98 ALA A C 1
ATOM 726 O O . ALA A 1 98 ? 8.551 -10.024 -9.446 1.00 90.75 98 ALA A O 1
ATOM 727 N N . THR A 1 99 ? 9.154 -10.835 -11.452 1.00 84.69 99 THR A N 1
ATOM 728 C CA . THR A 1 99 ? 7.898 -11.531 -11.741 1.00 84.69 99 THR A CA 1
ATOM 729 C C . THR A 1 99 ? 8.099 -13.039 -11.638 1.00 84.69 99 THR A C 1
ATOM 731 O O . THR A 1 99 ? 9.221 -13.534 -11.507 1.00 84.69 99 THR A O 1
ATOM 734 N N . THR A 1 100 ? 7.006 -13.796 -11.726 1.00 81.00 100 THR A N 1
ATOM 735 C CA . THR A 1 100 ? 7.060 -15.262 -11.803 1.00 81.00 100 THR A CA 1
ATOM 736 C C . THR A 1 100 ? 7.860 -15.772 -12.999 1.00 81.00 100 THR A C 1
ATOM 738 O O . THR A 1 100 ? 8.423 -16.861 -12.923 1.00 81.00 100 THR A O 1
ATOM 741 N N . ASP A 1 101 ? 7.942 -14.976 -14.066 1.00 81.56 101 ASP A N 1
ATOM 742 C CA . ASP A 1 101 ? 8.596 -15.341 -15.324 1.00 81.56 101 ASP A CA 1
ATOM 743 C C . ASP A 1 101 ? 10.033 -14.797 -15.431 1.00 81.56 101 ASP A C 1
ATOM 745 O O . ASP A 1 101 ? 10.747 -15.110 -16.385 1.00 81.56 101 ASP A O 1
ATOM 749 N N . GLY A 1 102 ? 10.486 -14.007 -14.449 1.00 87.31 102 GLY A N 1
ATOM 750 C CA . GLY A 1 102 ? 11.853 -13.492 -14.365 1.00 87.31 102 GLY A CA 1
ATOM 751 C C . GLY A 1 102 ? 11.937 -11.997 -14.060 1.00 87.31 102 GLY A C 1
ATOM 752 O O . GLY A 1 102 ? 11.005 -11.386 -13.545 1.00 87.31 102 GLY A O 1
ATOM 753 N N . LEU A 1 103 ? 13.096 -11.399 -14.344 1.00 92.81 103 LEU A N 1
ATOM 754 C CA . LEU A 1 103 ? 13.317 -9.969 -14.129 1.00 92.81 103 LEU A CA 1
ATOM 755 C C . LEU A 1 103 ? 12.921 -9.156 -15.363 1.00 92.81 103 LEU A C 1
ATOM 757 O O . LEU A 1 103 ? 13.428 -9.377 -16.469 1.00 92.81 103 LEU A O 1
ATOM 761 N N . VAL A 1 104 ? 12.081 -8.150 -15.149 1.00 93.00 104 VAL A N 1
ATOM 762 C CA . VAL A 1 104 ? 11.677 -7.178 -16.169 1.00 93.00 104 VAL A CA 1
ATOM 763 C C . VAL A 1 104 ? 11.959 -5.760 -15.690 1.00 93.00 104 VAL A C 1
ATOM 765 O O . VAL A 1 104 ? 11.936 -5.492 -14.496 1.00 93.00 104 VAL A O 1
ATOM 768 N N . ALA A 1 105 ? 12.240 -4.846 -16.609 1.00 94.19 105 ALA A N 1
ATOM 769 C CA . ALA A 1 105 ? 12.346 -3.423 -16.327 1.00 94.19 105 ALA A CA 1
ATOM 770 C C . ALA A 1 105 ? 11.024 -2.734 -16.671 1.00 94.19 105 ALA A C 1
ATOM 772 O O . ALA A 1 105 ? 10.487 -2.936 -17.764 1.00 94.19 105 ALA A O 1
ATOM 773 N N . TYR A 1 106 ? 10.513 -1.911 -15.761 1.00 93.62 106 TYR A N 1
ATOM 774 C CA . TYR A 1 106 ? 9.372 -1.046 -16.023 1.00 93.62 106 TYR A CA 1
ATOM 775 C C . TYR A 1 106 ? 9.752 0.038 -17.033 1.00 93.62 106 TYR A C 1
ATOM 777 O O . TYR A 1 106 ? 10.822 0.640 -16.945 1.00 93.62 106 TYR A O 1
ATOM 785 N N . THR A 1 107 ? 8.879 0.288 -18.001 1.00 91.69 107 THR A N 1
ATOM 786 C CA . THR A 1 107 ? 9.123 1.248 -19.093 1.00 91.69 107 THR A CA 1
ATOM 787 C C . THR A 1 107 ? 8.086 2.362 -19.173 1.00 91.69 107 THR A C 1
ATOM 789 O O . THR A 1 107 ? 8.336 3.372 -19.826 1.00 91.69 107 THR A O 1
ATOM 792 N N . GLY A 1 108 ? 6.977 2.239 -18.442 1.00 88.38 108 GLY A N 1
ATOM 793 C CA . GLY A 1 108 ? 5.926 3.247 -18.369 1.00 88.38 108 GLY A CA 1
ATOM 794 C C . GLY A 1 108 ? 4.537 2.623 -18.321 1.00 88.38 108 GLY A C 1
ATOM 795 O O . GLY A 1 108 ? 4.389 1.415 -18.158 1.00 88.38 108 GLY A O 1
ATOM 796 N N . ILE A 1 109 ? 3.516 3.462 -18.484 1.00 83.25 109 ILE A N 1
ATOM 797 C CA . ILE A 1 109 ? 2.127 3.031 -18.663 1.00 83.25 109 ILE A CA 1
ATOM 798 C C . ILE A 1 109 ? 1.769 3.241 -20.126 1.00 83.25 109 ILE A C 1
ATOM 800 O O . ILE A 1 109 ? 1.915 4.350 -20.652 1.00 83.25 109 ILE A O 1
ATOM 804 N N . ARG A 1 110 ? 1.255 2.199 -20.778 1.00 80.12 110 ARG A N 1
ATOM 805 C CA . ARG A 1 110 ? 0.701 2.346 -22.120 1.00 80.12 110 ARG A CA 1
ATOM 806 C C . ARG A 1 110 ? -0.686 2.972 -22.014 1.00 80.12 110 ARG A C 1
ATOM 808 O O . ARG A 1 110 ? -1.588 2.408 -21.402 1.00 80.12 110 ARG A O 1
ATOM 815 N N . LEU A 1 111 ? -0.857 4.142 -22.622 1.00 69.19 111 LEU A N 1
ATOM 816 C CA . LEU A 1 111 ? -2.147 4.826 -22.681 1.00 69.19 111 LEU A CA 1
ATOM 817 C C . LEU A 1 111 ? -3.004 4.190 -23.792 1.00 69.19 111 LEU A C 1
ATOM 819 O O . LEU A 1 111 ? -2.722 4.361 -24.978 1.00 69.19 111 LEU A O 1
ATOM 823 N N . GLY A 1 112 ? -4.023 3.422 -23.399 1.00 71.06 112 GLY A N 1
ATOM 824 C CA . GLY A 1 112 ? -4.998 2.755 -24.271 1.00 71.06 112 GLY A CA 1
ATOM 825 C C . GLY A 1 112 ? -6.377 2.647 -23.602 1.00 71.06 112 GLY A C 1
ATOM 826 O O . GLY A 1 112 ? -6.652 3.377 -22.656 1.00 71.06 112 GLY A O 1
ATOM 827 N N . GLN A 1 113 ? -7.249 1.747 -24.082 1.00 61.69 113 GLN A N 1
ATOM 828 C CA . GLN A 1 113 ? -8.553 1.466 -23.439 1.00 61.69 113 GLN A CA 1
ATOM 829 C C . GLN A 1 113 ? -8.387 0.963 -21.990 1.00 61.69 113 GLN A C 1
ATOM 831 O O . GLN A 1 113 ? -9.236 1.235 -21.152 1.00 61.69 113 GLN A O 1
ATOM 836 N N . GLU A 1 114 ? -7.258 0.309 -21.697 1.00 69.06 114 GLU A N 1
ATOM 837 C CA . GLU A 1 114 ? -6.844 -0.154 -20.370 1.00 69.06 114 GLU A CA 1
ATOM 838 C C . GLU A 1 114 ? -5.478 0.468 -20.029 1.00 69.06 114 GLU A C 1
ATOM 840 O O . GLU A 1 114 ? -4.576 0.484 -20.873 1.00 69.06 114 GLU A O 1
ATOM 845 N N . GLN A 1 115 ? -5.315 0.993 -18.810 1.00 71.06 115 GLN A N 1
ATOM 846 C CA . GLN A 1 115 ? -4.027 1.495 -18.317 1.00 71.06 115 GLN A CA 1
ATOM 847 C C . GLN A 1 115 ? -3.179 0.312 -17.841 1.00 71.06 115 GLN A C 1
ATOM 849 O O . GLN A 1 115 ? -3.293 -0.121 -16.699 1.00 71.06 115 GLN A O 1
ATOM 854 N N . SER A 1 116 ? -2.331 -0.223 -18.719 1.00 79.12 116 SER A N 1
ATOM 855 C CA . SER A 1 116 ? -1.436 -1.334 -18.382 1.00 79.12 116 SER A CA 1
ATOM 856 C C . SER A 1 116 ? 0.003 -0.855 -18.205 1.00 79.12 116 SER A C 1
ATOM 858 O O . SER A 1 116 ? 0.536 -0.158 -19.076 1.00 79.12 116 SER A O 1
ATOM 860 N N . ALA A 1 117 ? 0.648 -1.275 -17.116 1.00 86.44 117 ALA A N 1
ATOM 861 C CA . ALA A 1 117 ? 2.088 -1.128 -16.945 1.00 86.44 117 ALA A CA 1
ATOM 862 C C . ALA A 1 117 ? 2.842 -1.905 -18.041 1.00 86.44 117 ALA A C 1
ATOM 864 O O . ALA A 1 117 ? 2.479 -3.033 -18.380 1.00 86.44 117 ALA A O 1
ATOM 865 N N . GLU A 1 118 ? 3.877 -1.293 -18.609 1.00 90.00 118 GLU A N 1
ATOM 866 C CA . GLU A 1 118 ? 4.663 -1.841 -19.710 1.00 90.00 118 GLU A CA 1
ATOM 867 C C . GLU A 1 118 ? 6.052 -2.256 -19.229 1.00 90.00 118 GLU A C 1
ATOM 869 O O . GLU A 1 118 ? 6.755 -1.506 -18.540 1.00 90.00 118 GLU A O 1
ATOM 874 N N . PHE A 1 119 ? 6.466 -3.454 -19.635 1.00 91.81 119 PHE A N 1
ATOM 875 C CA . PHE A 1 119 ? 7.681 -4.092 -19.156 1.00 91.81 119 PHE A CA 1
ATOM 876 C C . PHE A 1 119 ? 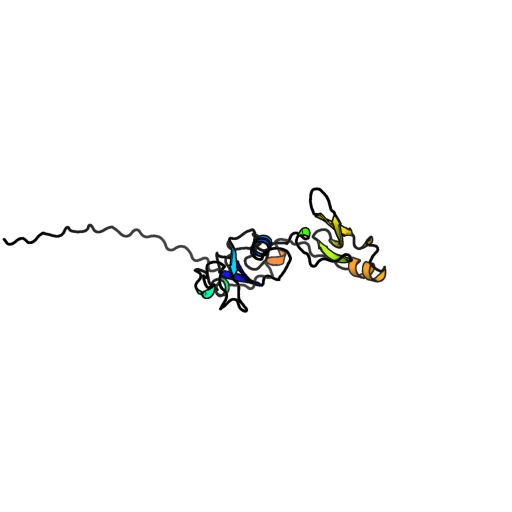8.542 -4.584 -20.311 1.00 91.81 119 PHE A C 1
ATOM 878 O O . PHE A 1 119 ? 8.050 -5.169 -21.274 1.00 91.81 119 PHE A O 1
ATOM 885 N N . THR A 1 120 ? 9.851 -4.397 -20.184 1.00 93.25 120 THR A N 1
ATOM 886 C CA . THR A 1 120 ? 10.848 -4.942 -21.111 1.00 93.25 120 THR A CA 1
ATOM 887 C C . THR A 1 120 ? 11.733 -5.942 -20.372 1.00 93.25 120 THR A C 1
ATOM 889 O O . THR A 1 120 ? 12.192 -5.630 -19.273 1.00 93.25 120 THR A O 1
ATOM 892 N N . PRO A 1 121 ? 12.039 -7.123 -20.938 1.00 93.00 121 PRO A N 1
ATOM 893 C CA . PRO A 1 121 ? 12.999 -8.038 -20.330 1.00 93.00 121 PRO A CA 1
ATOM 894 C C . PRO A 1 121 ? 14.329 -7.334 -20.044 1.00 93.00 121 PRO A C 1
ATOM 896 O O . PRO A 1 121 ? 14.842 -6.598 -20.892 1.00 93.00 121 PRO A O 1
ATOM 899 N N . VAL A 1 122 ? 14.917 -7.575 -18.868 1.00 93.25 122 VAL A N 1
ATOM 900 C CA . VAL A 1 122 ? 16.162 -6.902 -18.444 1.00 93.25 122 VAL A CA 1
ATOM 901 C C . VAL A 1 122 ? 17.289 -7.054 -19.474 1.00 93.25 122 VAL A C 1
ATOM 903 O O . VAL A 1 122 ? 18.052 -6.116 -19.695 1.00 93.25 122 VAL A O 1
ATOM 906 N N . ALA A 1 123 ? 17.367 -8.198 -20.163 1.00 89.69 123 ALA A N 1
ATOM 907 C CA . ALA A 1 123 ? 18.363 -8.446 -21.207 1.00 89.69 123 ALA A CA 1
ATOM 908 C C . ALA A 1 123 ? 18.300 -7.423 -22.362 1.00 89.69 123 ALA A C 1
ATOM 910 O O . ALA A 1 123 ? 19.336 -7.017 -22.898 1.00 89.69 123 ALA A O 1
ATOM 911 N N . SER A 1 124 ? 17.097 -6.965 -22.715 1.00 91.25 124 SER A N 1
ATOM 912 C CA . SER A 1 124 ? 16.834 -6.066 -23.844 1.00 91.25 124 SER A CA 1
ATOM 913 C C . SER A 1 124 ? 16.559 -4.615 -23.447 1.00 91.25 124 SER A C 1
ATOM 915 O O . SER A 1 124 ? 16.420 -3.777 -24.333 1.00 91.25 124 SER A O 1
ATOM 917 N N . TYR A 1 125 ? 16.481 -4.287 -22.154 1.00 94.19 125 TYR A N 1
ATOM 918 C CA . TYR A 1 125 ? 16.159 -2.924 -21.733 1.00 94.19 125 TYR A CA 1
ATOM 919 C C . TYR A 1 125 ? 17.335 -1.957 -22.015 1.00 94.19 125 TYR A C 1
ATOM 921 O O . TYR A 1 125 ? 18.436 -2.163 -21.492 1.00 94.19 125 TYR A O 1
ATOM 929 N N . PRO A 1 126 ? 17.139 -0.899 -22.834 1.00 91.38 126 PRO A N 1
ATOM 930 C CA . PRO A 1 126 ? 18.224 -0.024 -23.290 1.00 91.38 126 PRO A CA 1
ATOM 931 C C . PRO A 1 126 ? 18.816 0.856 -22.184 1.00 91.38 126 PRO A C 1
ATOM 933 O O . PRO A 1 126 ? 19.946 1.319 -22.318 1.00 91.38 126 PRO A O 1
ATOM 936 N N . GLY A 1 127 ? 18.084 1.070 -21.085 1.00 91.19 127 GLY A N 1
ATOM 937 C CA . GLY A 1 127 ? 18.535 1.891 -19.960 1.00 91.19 127 GLY A CA 1
ATOM 938 C C . GLY A 1 127 ? 19.577 1.228 -19.050 1.00 91.19 127 GLY A C 1
ATOM 939 O O . GLY A 1 127 ? 20.042 1.873 -18.114 1.00 91.19 127 GLY A O 1
ATOM 940 N N . LEU A 1 128 ? 19.954 -0.038 -19.287 1.00 92.75 128 LEU A N 1
ATOM 941 C CA . LEU A 1 128 ? 20.913 -0.770 -18.449 1.00 92.75 128 LEU A CA 1
ATOM 942 C C . LEU A 1 128 ? 22.247 -1.012 -19.156 1.00 92.75 128 LEU A C 1
ATOM 944 O O . LEU A 1 128 ? 22.319 -1.426 -20.316 1.00 92.75 128 LEU A O 1
ATOM 948 N N . THR A 1 129 ? 23.337 -0.840 -18.406 1.00 93.88 129 THR A N 1
ATOM 949 C CA . THR A 1 129 ? 24.683 -1.171 -18.886 1.00 93.88 129 THR A CA 1
ATOM 950 C C . THR A 1 129 ? 24.850 -2.685 -19.050 1.00 93.88 129 THR A C 1
ATOM 952 O O . THR A 1 129 ? 24.148 -3.486 -18.427 1.00 93.88 129 THR A O 1
ATOM 955 N N . ALA A 1 130 ? 25.807 -3.111 -19.881 1.00 92.25 130 ALA A N 1
ATOM 956 C CA . ALA A 1 130 ? 26.111 -4.534 -20.070 1.00 92.25 130 ALA A CA 1
ATOM 957 C C . ALA A 1 130 ? 26.485 -5.232 -18.748 1.00 92.25 130 ALA A C 1
ATOM 959 O O . ALA A 1 130 ? 26.051 -6.353 -18.496 1.00 92.25 130 ALA A O 1
ATOM 960 N N . GLN A 1 131 ? 27.223 -4.541 -17.874 1.00 93.12 131 GLN A N 1
ATOM 961 C CA . GLN A 1 131 ? 27.619 -5.076 -16.573 1.00 93.12 131 GLN A CA 1
ATOM 962 C C . GLN A 1 131 ? 26.420 -5.283 -15.637 1.00 93.12 131 GLN A C 1
ATOM 964 O O . GLN A 1 131 ? 26.348 -6.303 -14.955 1.00 93.12 131 GLN A O 1
ATOM 969 N N . VAL A 1 132 ? 25.468 -4.342 -15.607 1.00 93.75 132 VAL A N 1
ATOM 970 C CA . VAL A 1 132 ? 24.258 -4.483 -14.782 1.00 93.75 132 VAL A CA 1
ATOM 971 C C . VAL A 1 132 ? 23.374 -5.607 -15.315 1.00 93.75 132 VAL A C 1
ATOM 973 O O . VAL A 1 132 ? 22.903 -6.427 -14.531 1.00 93.75 132 VAL A O 1
ATOM 976 N N . ARG A 1 133 ? 23.218 -5.718 -16.641 1.00 92.81 133 ARG A N 1
ATOM 977 C CA . ARG A 1 133 ? 22.483 -6.832 -17.260 1.00 92.81 133 ARG A CA 1
ATOM 978 C C . ARG A 1 133 ? 23.093 -8.191 -16.935 1.00 92.81 133 ARG A C 1
ATOM 980 O O . ARG A 1 133 ? 22.345 -9.108 -16.620 1.00 92.81 133 ARG A O 1
ATOM 987 N N . ALA A 1 134 ? 24.422 -8.310 -16.956 1.00 91.00 134 ALA A N 1
ATOM 988 C CA . ALA A 1 134 ? 25.103 -9.546 -16.574 1.00 91.00 134 ALA A CA 1
ATOM 989 C C . ALA A 1 134 ? 24.794 -9.932 -15.118 1.00 91.00 134 ALA A C 1
ATOM 991 O O . ALA A 1 134 ? 24.349 -11.046 -14.865 1.00 91.00 134 ALA A O 1
ATOM 992 N N . ARG A 1 135 ? 24.916 -8.981 -14.178 1.00 92.06 135 ARG A N 1
ATOM 993 C CA . ARG A 1 135 ? 24.610 -9.222 -12.756 1.00 92.06 135 ARG A CA 1
ATOM 994 C C . ARG A 1 135 ? 23.150 -9.604 -12.516 1.00 92.06 135 ARG A C 1
ATOM 996 O O . ARG A 1 135 ? 22.874 -10.510 -11.740 1.00 92.06 135 ARG A O 1
ATOM 1003 N N . LEU A 1 136 ? 22.211 -8.926 -13.174 1.00 92.19 136 LEU A N 1
ATOM 1004 C CA . LEU A 1 136 ? 20.787 -9.245 -13.048 1.00 92.19 136 LEU A CA 1
ATOM 1005 C C . LEU A 1 136 ? 20.437 -10.586 -13.713 1.00 92.19 136 LEU A C 1
ATOM 1007 O O . LEU A 1 136 ? 19.557 -11.285 -13.230 1.00 92.19 136 LEU A O 1
ATOM 1011 N N . GLY A 1 137 ? 21.141 -10.984 -14.775 1.00 86.12 137 GLY A N 1
ATOM 1012 C CA . GLY A 1 137 ? 20.967 -12.294 -15.410 1.00 86.12 137 GLY A CA 1
ATOM 1013 C C . GLY A 1 137 ? 21.393 -13.475 -14.529 1.00 86.12 137 GLY A C 1
ATOM 1014 O O . GLY A 1 137 ? 20.895 -14.584 -14.710 1.00 86.12 137 GLY A O 1
ATOM 1015 N N . GLU A 1 138 ? 22.276 -13.246 -13.555 1.00 87.88 138 GLU A N 1
ATOM 1016 C CA . GLU A 1 138 ? 22.662 -14.246 -12.550 1.00 87.88 138 GLU A CA 1
ATOM 1017 C C . GLU A 1 138 ? 21.618 -14.385 -11.425 1.00 87.88 138 GLU A C 1
ATOM 1019 O O . GLU A 1 138 ? 21.578 -15.410 -10.738 1.00 87.88 138 GLU A O 1
ATOM 1024 N N . MET A 1 139 ? 20.743 -13.387 -11.238 1.00 88.81 139 MET A N 1
ATOM 1025 C CA . MET A 1 139 ? 19.685 -13.420 -10.228 1.00 88.81 139 MET A CA 1
ATOM 1026 C C . MET A 1 139 ? 18.548 -14.351 -10.652 1.00 88.81 139 MET A C 1
ATOM 1028 O O . MET A 1 139 ? 17.908 -14.173 -11.688 1.00 88.81 139 MET A O 1
ATOM 1032 N N . ARG A 1 140 ? 18.242 -15.325 -9.794 1.00 82.44 140 ARG A N 1
ATOM 1033 C CA . ARG A 1 140 ? 17.080 -16.202 -9.950 1.00 82.44 140 ARG A CA 1
ATOM 1034 C C . ARG A 1 140 ? 15.956 -15.720 -9.047 1.00 82.44 140 ARG A C 1
ATOM 1036 O O . ARG A 1 140 ? 16.134 -15.629 -7.836 1.00 82.44 140 ARG A O 1
ATOM 1043 N N . VAL A 1 141 ? 14.796 -15.447 -9.637 1.00 82.44 141 VAL A N 1
ATOM 1044 C CA . VAL A 1 141 ? 13.569 -15.189 -8.881 1.00 82.44 141 VAL A CA 1
ATOM 1045 C C . VAL A 1 141 ? 13.008 -16.534 -8.439 1.00 82.44 141 VAL A C 1
ATOM 1047 O O . VAL A 1 141 ? 12.759 -17.409 -9.269 1.00 82.44 141 VAL A O 1
ATOM 1050 N N . ALA A 1 142 ? 12.847 -16.728 -7.131 1.00 76.56 142 ALA A N 1
ATOM 1051 C CA . ALA A 1 142 ? 12.171 -17.911 -6.627 1.00 76.56 142 ALA A CA 1
ATOM 1052 C C . ALA A 1 142 ? 10.690 -17.840 -7.043 1.00 76.56 142 ALA A C 1
ATOM 1054 O O . ALA A 1 142 ? 10.031 -16.842 -6.738 1.00 76.56 142 ALA A O 1
ATOM 1055 N N . PRO A 1 143 ? 10.146 -18.855 -7.737 1.00 65.69 143 PRO A N 1
ATOM 1056 C CA . PRO A 1 143 ? 8.722 -18.877 -8.025 1.00 65.69 143 PRO A CA 1
ATOM 1057 C C . PRO A 1 143 ? 7.960 -18.932 -6.701 1.00 65.69 143 PRO A C 1
ATOM 1059 O O . PRO A 1 143 ? 8.349 -19.673 -5.796 1.00 65.69 143 PRO A O 1
ATOM 1062 N N . VAL A 1 144 ? 6.862 -18.181 -6.598 1.00 62.19 144 VAL A N 1
ATOM 1063 C CA . VAL A 1 144 ? 5.950 -18.260 -5.451 1.00 62.19 144 VAL A CA 1
ATOM 1064 C C . VAL A 1 144 ? 5.272 -19.633 -5.482 1.00 62.19 144 VAL A C 1
ATOM 1066 O O . VAL A 1 144 ? 4.196 -19.806 -6.055 1.00 62.19 144 VAL A O 1
ATOM 1069 N N . ARG A 1 145 ? 5.927 -20.652 -4.919 1.00 52.94 145 ARG A N 1
ATOM 1070 C CA . ARG A 1 145 ? 5.313 -21.955 -4.664 1.00 52.94 145 ARG A CA 1
ATOM 1071 C C . ARG A 1 145 ? 4.532 -21.855 -3.362 1.00 52.94 145 ARG A C 1
ATOM 1073 O O . ARG A 1 145 ? 5.011 -21.285 -2.388 1.00 52.94 145 ARG A O 1
ATOM 1080 N N . ALA A 1 146 ? 3.342 -22.449 -3.334 1.00 52.25 146 ALA A N 1
ATOM 1081 C CA . ALA A 1 146 ? 2.529 -22.538 -2.119 1.00 52.25 146 ALA A CA 1
ATOM 1082 C C . ALA A 1 146 ? 3.279 -23.214 -0.946 1.00 52.25 146 ALA A C 1
ATOM 1084 O O . ALA A 1 146 ? 2.927 -23.023 0.210 1.00 52.25 146 ALA A O 1
ATOM 1085 N N . GLU A 1 147 ? 4.332 -23.980 -1.242 1.00 44.88 147 GLU A N 1
ATOM 1086 C CA . GLU A 1 147 ? 5.093 -24.787 -0.286 1.00 44.88 147 GLU A CA 1
ATOM 1087 C C . GLU A 1 147 ? 6.211 -24.003 0.424 1.00 44.88 147 GLU A C 1
ATOM 1089 O O . GLU A 1 147 ? 6.531 -24.303 1.570 1.00 44.88 147 GLU A O 1
ATOM 1094 N N . THR A 1 148 ? 6.799 -22.980 -0.212 1.00 45.22 148 THR A N 1
ATOM 1095 C CA . THR A 1 148 ? 7.943 -22.235 0.356 1.00 45.22 148 THR A CA 1
ATOM 1096 C C . THR A 1 148 ? 7.567 -21.336 1.530 1.00 45.22 148 THR A C 1
ATOM 1098 O O . THR A 1 148 ? 8.452 -20.897 2.254 1.00 45.22 148 THR A O 1
ATOM 1101 N N . VAL A 1 149 ? 6.275 -21.094 1.756 1.00 48.25 149 VAL A N 1
ATOM 1102 C CA . VAL A 1 149 ? 5.806 -20.195 2.819 1.00 48.25 149 VAL A CA 1
ATOM 1103 C C . VAL A 1 149 ? 5.288 -20.935 4.056 1.00 48.25 149 VAL A C 1
ATOM 1105 O O . VAL A 1 149 ? 5.282 -20.390 5.159 1.00 48.25 149 VAL A O 1
ATOM 1108 N N . ALA A 1 150 ? 4.992 -22.234 3.931 1.00 46.44 150 ALA A N 1
ATOM 1109 C CA . ALA A 1 150 ? 4.749 -23.095 5.090 1.00 46.44 150 ALA A CA 1
ATOM 1110 C C . ALA A 1 150 ? 5.971 -23.163 6.032 1.00 46.44 150 ALA A C 1
ATOM 1112 O O . ALA A 1 150 ? 5.815 -23.411 7.224 1.00 46.44 150 ALA A O 1
ATOM 1113 N N . ALA A 1 151 ? 7.177 -22.906 5.509 1.00 45.53 151 ALA A N 1
ATOM 1114 C CA . ALA A 1 151 ? 8.421 -22.880 6.275 1.00 45.53 151 ALA A CA 1
ATOM 1115 C C . ALA A 1 151 ? 8.671 -21.562 7.040 1.00 45.53 151 ALA A C 1
ATOM 1117 O O . ALA A 1 151 ? 9.481 -21.565 7.962 1.00 45.53 151 ALA A O 1
ATOM 1118 N N . ASP A 1 152 ? 7.982 -20.466 6.693 1.00 41.78 152 ASP A N 1
ATOM 1119 C CA . ASP A 1 152 ? 8.176 -19.134 7.303 1.00 41.78 152 ASP A CA 1
ATOM 1120 C C . ASP A 1 152 ? 7.068 -18.781 8.316 1.00 41.78 152 ASP A C 1
ATOM 1122 O O . ASP A 1 152 ? 6.974 -17.669 8.836 1.00 41.78 152 ASP A O 1
ATOM 1126 N N . THR A 1 153 ? 6.207 -19.756 8.625 1.00 37.75 153 THR A N 1
ATOM 1127 C CA . THR A 1 153 ? 5.252 -19.656 9.727 1.00 37.75 153 THR A CA 1
ATOM 1128 C C . THR A 1 153 ? 6.001 -20.013 11.015 1.00 37.75 153 THR A C 1
ATOM 1130 O O . THR A 1 153 ? 6.326 -21.189 11.199 1.00 37.75 153 THR A O 1
ATOM 1133 N N . PRO A 1 154 ? 6.293 -19.071 11.941 1.00 38.50 154 PRO A N 1
ATOM 1134 C CA . PRO A 1 154 ? 6.676 -19.483 13.283 1.00 38.50 154 PRO A CA 1
ATOM 1135 C C . PRO A 1 154 ? 5.535 -20.349 13.811 1.00 38.50 154 PRO A C 1
ATOM 1137 O O . PRO A 1 154 ? 4.372 -20.004 13.601 1.00 38.50 154 PRO A O 1
ATOM 1140 N N . ALA A 1 155 ? 5.868 -21.479 14.436 1.00 39.28 155 ALA A N 1
ATOM 1141 C CA . ALA A 1 155 ? 4.913 -22.418 15.013 1.00 39.28 155 ALA A CA 1
ATOM 1142 C C . ALA A 1 155 ? 4.100 -21.738 16.130 1.00 39.28 155 ALA A C 1
ATOM 1144 O O . ALA A 1 155 ? 4.340 -21.937 17.315 1.00 39.28 155 ALA A O 1
ATOM 1145 N N . ALA A 1 156 ? 3.161 -20.876 15.755 1.00 45.34 156 ALA A N 1
ATOM 1146 C CA . ALA A 1 156 ? 2.101 -20.415 16.614 1.00 45.34 156 ALA A CA 1
ATOM 1147 C C . ALA A 1 156 ? 1.108 -21.567 16.662 1.00 45.34 156 ALA A C 1
ATOM 1149 O O . ALA A 1 156 ? 0.575 -21.974 15.628 1.00 45.34 156 ALA A O 1
ATOM 1150 N N . GLU A 1 157 ? 0.930 -22.119 17.859 1.00 40.66 157 GLU A N 1
ATOM 1151 C CA . GLU A 1 157 ? -0.116 -23.074 18.195 1.00 40.66 157 GLU A CA 1
ATOM 1152 C C . GLU A 1 157 ? -1.426 -22.658 17.520 1.00 40.66 157 GLU A C 1
ATOM 1154 O O . GLU A 1 157 ? -2.117 -21.731 17.944 1.00 40.66 157 GLU A O 1
ATOM 1159 N N . ILE A 1 158 ? -1.763 -23.348 16.431 1.00 45.69 158 ILE A N 1
ATOM 1160 C CA . ILE A 1 158 ? -3.101 -23.321 15.865 1.00 45.69 158 ILE A CA 1
ATOM 1161 C C . ILE A 1 158 ? -3.951 -24.078 16.880 1.00 45.69 158 ILE A C 1
ATOM 1163 O O . ILE A 1 158 ? -4.133 -25.292 16.777 1.00 45.69 158 ILE A O 1
ATOM 1167 N N . VAL A 1 159 ? -4.437 -23.374 17.901 1.00 44.94 159 VAL A N 1
ATOM 1168 C CA . VAL A 1 159 ? -5.488 -23.897 18.765 1.00 44.94 159 VAL A CA 1
ATOM 1169 C C . VAL A 1 159 ? -6.728 -23.993 17.886 1.00 44.94 159 VAL A C 1
ATOM 1171 O O . VAL A 1 159 ? -7.455 -23.025 17.674 1.00 44.94 159 VAL A O 1
ATOM 1174 N N . ARG A 1 160 ? -6.946 -25.180 17.315 1.00 42.66 160 ARG A N 1
ATOM 1175 C CA . ARG A 1 160 ? -8.274 -25.600 16.877 1.00 42.66 160 ARG A CA 1
ATOM 1176 C C . ARG A 1 160 ? -9.114 -25.701 18.141 1.00 42.66 160 ARG A C 1
ATOM 1178 O O . ARG A 1 160 ? -9.109 -26.728 18.814 1.00 42.66 160 ARG A O 1
ATOM 1185 N N . GLU A 1 161 ? -9.776 -24.610 18.497 1.00 36.22 161 GLU A N 1
ATOM 1186 C CA . GLU A 1 161 ? -10.788 -24.635 19.539 1.00 36.22 161 GLU A CA 1
ATOM 1187 C C . GLU A 1 161 ? -11.938 -25.498 19.013 1.00 36.22 161 GLU A C 1
ATOM 1189 O O . GLU A 1 161 ? -12.663 -25.136 18.086 1.00 36.22 161 GLU A O 1
ATOM 1194 N N . THR A 1 162 ? -12.008 -26.723 19.528 1.00 40.88 162 THR A N 1
ATOM 1195 C CA . THR A 1 162 ? -13.114 -27.638 19.260 1.00 40.88 162 THR A CA 1
ATOM 1196 C C . THR A 1 162 ? -14.360 -26.987 19.845 1.00 40.88 162 THR A C 1
ATOM 1198 O O . THR A 1 162 ? -14.391 -26.698 21.040 1.00 40.88 162 THR A O 1
ATOM 1201 N N . LEU A 1 163 ? -15.355 -26.714 18.998 1.00 37.94 163 LEU A N 1
ATOM 1202 C CA . LEU A 1 163 ? -16.640 -26.149 19.409 1.00 37.94 163 LEU A CA 1
ATOM 1203 C C . LEU A 1 163 ? -17.197 -26.948 20.602 1.00 37.94 163 LEU A C 1
ATOM 1205 O O . LEU A 1 163 ? -17.263 -28.178 20.505 1.00 37.94 163 LEU A O 1
ATOM 1209 N N . PRO A 1 164 ? -17.595 -26.304 21.714 1.00 36.03 164 PRO A N 1
ATOM 1210 C CA . PRO A 1 164 ? -18.250 -27.017 22.793 1.00 36.03 164 PRO A CA 1
ATOM 1211 C C . PRO A 1 164 ? -19.616 -27.518 22.317 1.00 36.03 164 PRO A C 1
ATOM 1213 O O . PRO A 1 164 ? -20.396 -26.789 21.702 1.00 36.03 164 PRO A O 1
ATOM 1216 N N . ASP A 1 165 ? -19.866 -28.790 22.610 1.00 36.09 165 ASP A N 1
ATOM 1217 C CA . ASP A 1 165 ? -21.105 -29.507 22.342 1.00 36.09 165 ASP A CA 1
ATOM 1218 C C . ASP A 1 165 ? -22.289 -28.757 22.974 1.00 36.09 165 ASP A C 1
ATOM 1220 O O . ASP A 1 165 ? -22.318 -28.494 24.183 1.00 36.09 165 ASP A O 1
ATOM 1224 N N . VAL A 1 166 ? -23.251 -28.348 22.146 1.00 37.84 166 VAL A N 1
ATOM 1225 C CA . VAL A 1 166 ? -24.406 -27.554 22.577 1.00 37.84 166 VAL A CA 1
ATOM 1226 C C . VAL A 1 166 ? -25.408 -28.500 23.234 1.00 37.84 166 VAL A C 1
ATOM 1228 O O . VAL A 1 166 ? -26.381 -28.938 22.623 1.00 37.84 166 VAL A O 1
ATOM 1231 N N . SER A 1 167 ? -25.170 -28.842 24.499 1.00 36.56 167 SER A N 1
ATOM 1232 C CA . SER A 1 167 ? -26.139 -29.598 25.287 1.00 36.56 167 SER A CA 1
ATOM 1233 C C . SER A 1 167 ? -27.347 -28.704 25.586 1.00 36.56 167 SER A C 1
ATOM 1235 O O . SER A 1 167 ? -27.248 -27.673 26.255 1.00 36.56 167 SER A O 1
ATOM 1237 N N . ALA A 1 168 ? -28.490 -29.071 25.008 1.00 39.22 168 ALA A N 1
ATOM 1238 C CA . ALA A 1 168 ? -29.743 -28.338 25.088 1.00 39.22 168 ALA A CA 1
ATOM 1239 C C . ALA A 1 168 ? -30.226 -28.185 26.542 1.00 39.22 168 ALA A C 1
ATOM 1241 O O . ALA A 1 168 ? -30.501 -29.164 27.235 1.00 39.22 168 ALA A O 1
ATOM 1242 N N . VAL A 1 169 ? -30.392 -26.939 26.989 1.00 38.47 169 VAL A N 1
ATOM 1243 C CA . VAL A 1 169 ? -31.017 -26.606 28.277 1.00 38.47 169 VAL A CA 1
ATOM 1244 C C . VAL A 1 169 ? -32.543 -26.796 28.173 1.00 38.47 169 VAL A C 1
ATOM 1246 O O . VAL A 1 169 ? -33.157 -26.220 27.269 1.00 38.47 169 VAL A O 1
ATOM 1249 N N . PR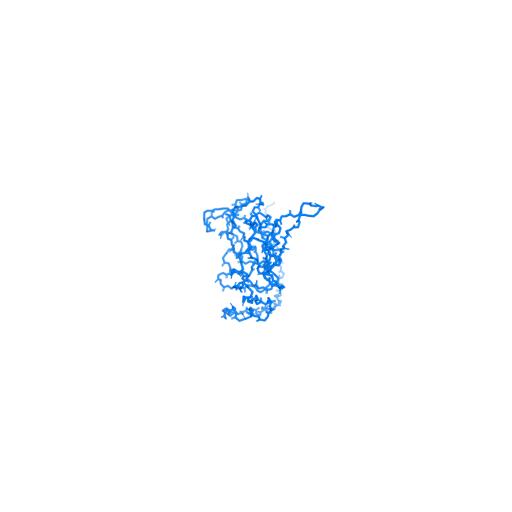O A 1 170 ? -33.207 -27.538 29.084 1.00 38.34 170 PRO A N 1
ATOM 1250 C CA . PRO A 1 170 ? -34.664 -27.633 29.098 1.00 38.34 170 PRO A CA 1
ATOM 1251 C C . PRO A 1 170 ? -35.301 -26.326 29.593 1.00 38.34 170 PRO A C 1
ATOM 1253 O O . PRO A 1 170 ? -34.956 -25.809 30.654 1.00 38.34 170 PRO A O 1
ATOM 1256 N N . LYS A 1 171 ? -36.277 -25.811 28.836 1.00 34.06 171 LYS A N 1
ATOM 1257 C CA . LYS A 1 171 ? -37.132 -24.675 29.217 1.00 34.06 171 LYS A CA 1
ATOM 1258 C C . LYS A 1 171 ? -37.993 -25.018 30.439 1.00 34.06 171 LYS A C 1
ATOM 1260 O O . LYS A 1 171 ? -38.820 -25.925 30.374 1.00 34.06 171 LYS A O 1
ATOM 1265 N N . THR A 1 172 ? -37.897 -24.223 31.500 1.00 35.75 172 THR A N 1
ATOM 1266 C CA . THR A 1 172 ? -38.908 -24.150 32.567 1.00 35.75 172 THR A CA 1
ATOM 1267 C C . THR A 1 172 ? -39.999 -23.130 32.203 1.00 35.75 172 THR A C 1
ATOM 1269 O O . THR A 1 172 ? -39.679 -22.042 31.721 1.00 35.75 172 THR A O 1
ATOM 1272 N N . PRO A 1 173 ? -41.294 -23.435 32.417 1.00 38.84 173 PRO A N 1
ATOM 1273 C CA . PRO A 1 173 ? -42.379 -22.513 32.099 1.00 38.84 173 PRO A CA 1
ATOM 1274 C C . PRO A 1 173 ? -42.544 -21.433 33.178 1.00 38.84 173 PRO A C 1
ATOM 1276 O O . PRO A 1 173 ? -42.518 -21.709 34.380 1.00 38.84 173 PRO A O 1
ATOM 1279 N N . ALA A 1 174 ? -42.758 -20.195 32.730 1.00 39.66 174 ALA A N 1
ATOM 1280 C CA . ALA A 1 174 ? -43.087 -19.048 33.568 1.00 39.66 174 ALA A CA 1
ATOM 1281 C C . ALA A 1 174 ? -44.485 -19.201 34.199 1.00 39.66 174 ALA A C 1
ATOM 1283 O O . ALA A 1 174 ? -45.448 -19.550 33.516 1.00 39.66 174 ALA A O 1
ATOM 1284 N N . LYS A 1 175 ? -44.607 -18.908 35.500 1.00 36.41 175 LYS A N 1
ATOM 1285 C CA . LYS A 1 175 ? -45.896 -18.808 36.202 1.00 36.41 175 LYS A CA 1
ATOM 1286 C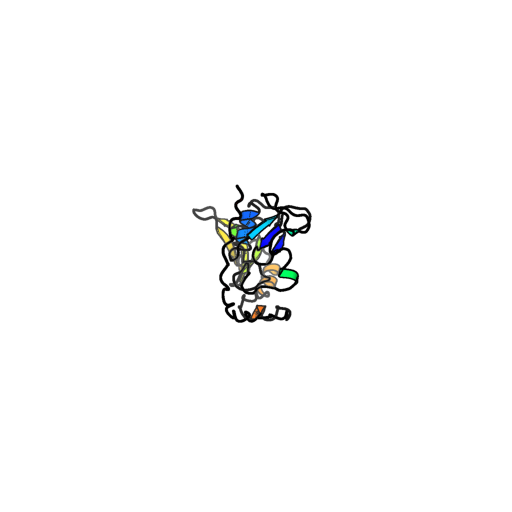 C . LYS A 1 175 ? -46.400 -17.363 36.169 1.00 36.41 175 LYS A C 1
ATOM 1288 O O . LYS A 1 175 ? -45.679 -16.433 36.516 1.00 36.41 175 LYS A O 1
ATOM 1293 N N . SER A 1 176 ? -47.651 -17.209 35.760 1.00 35.78 176 SER A N 1
ATOM 1294 C CA . SER A 1 176 ? -48.428 -15.971 35.672 1.00 35.78 176 SER A CA 1
ATOM 1295 C C . SER A 1 176 ? -48.720 -15.335 37.041 1.00 35.78 176 SER A C 1
ATOM 1297 O O . SER A 1 176 ? -49.073 -16.025 37.998 1.00 35.78 176 SER A O 1
ATOM 1299 N N . ALA A 1 177 ? -48.599 -14.005 37.111 1.00 38.56 177 ALA A N 1
ATOM 1300 C CA . ALA A 1 177 ? -48.855 -13.183 38.293 1.00 38.56 177 ALA A CA 1
ATOM 1301 C C . ALA A 1 177 ? -50.357 -13.073 38.620 1.00 38.56 177 ALA A C 1
ATOM 1303 O O . ALA A 1 177 ? -51.194 -12.909 37.732 1.00 38.56 177 ALA A O 1
ATOM 1304 N N . LYS A 1 178 ? -50.693 -13.142 39.914 1.00 38.34 178 LYS A N 1
ATOM 1305 C CA . LYS A 1 178 ? -52.055 -13.025 40.453 1.00 38.34 178 LYS A CA 1
ATOM 1306 C C . LYS A 1 178 ? -52.315 -11.567 40.861 1.00 38.34 178 LYS A C 1
ATOM 1308 O O . LYS A 1 178 ? -51.552 -11.001 41.637 1.00 38.34 178 LYS A O 1
ATOM 1313 N N . ARG A 1 179 ? -53.386 -10.976 40.320 1.00 37.59 179 ARG A N 1
ATOM 1314 C CA . ARG A 1 179 ? -53.945 -9.659 40.684 1.00 37.59 179 ARG A CA 1
ATOM 1315 C C . ARG A 1 179 ? -54.409 -9.671 42.149 1.00 37.59 179 ARG A C 1
ATOM 1317 O O . ARG A 1 179 ? -55.147 -10.576 42.529 1.00 37.59 179 ARG A O 1
ATOM 1324 N N . ALA A 1 180 ? -54.018 -8.664 42.926 1.00 36.22 180 ALA A N 1
ATOM 1325 C CA . ALA A 1 180 ? -54.652 -8.314 44.196 1.00 36.22 180 ALA A CA 1
ATOM 1326 C C . ALA A 1 180 ? -55.671 -7.193 43.941 1.00 36.22 180 ALA A C 1
ATOM 1328 O O . ALA A 1 180 ? -55.358 -6.238 43.230 1.00 36.22 180 ALA A O 1
ATOM 1329 N N . GLY A 1 181 ? -56.876 -7.339 44.487 1.00 30.52 181 GLY A N 1
ATOM 1330 C CA . GLY A 1 181 ? -57.908 -6.309 44.530 1.00 30.52 181 GLY A CA 1
ATOM 1331 C C . GLY A 1 181 ? -58.507 -6.242 45.935 1.00 30.52 181 GLY A C 1
ATOM 1332 O O . GLY A 1 181 ? -58.828 -7.288 46.494 1.00 30.52 181 GLY A O 1
ATOM 1333 N N . LEU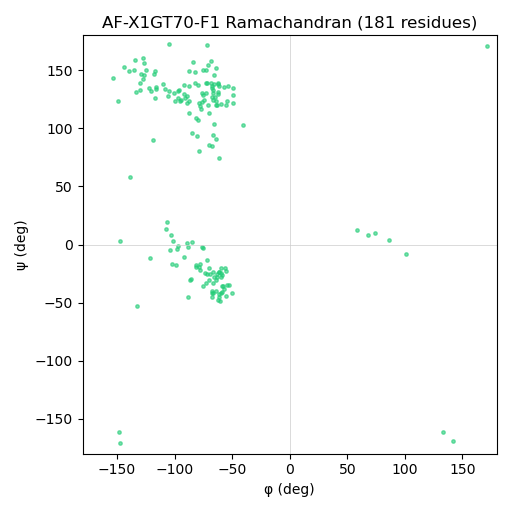 A 1 182 ? -58.588 -5.018 46.449 1.00 35.78 182 LEU A N 1
ATOM 1334 C CA . LEU A 1 182 ? -59.473 -4.423 47.464 1.00 35.78 182 LEU A CA 1
ATOM 1335 C C . LEU A 1 182 ? -59.545 -2.955 46.976 1.00 35.78 182 LEU A C 1
ATOM 1337 O O . LEU A 1 182 ? -58.484 -2.391 46.703 1.00 35.78 182 LEU A O 1
ATOM 1341 N N . ASP A 1 183 ? -60.669 -2.305 46.694 1.00 34.44 183 ASP A N 1
ATOM 1342 C CA . ASP A 1 183 ? -62.091 -2.496 47.012 1.00 34.44 183 ASP A CA 1
ATOM 1343 C C . ASP A 1 183 ? -62.973 -2.311 45.758 1.00 34.44 183 ASP A C 1
ATOM 1345 O O . ASP A 1 183 ? -62.527 -1.616 44.811 1.00 34.44 183 ASP A O 1
#

Secondary structure (DSSP, 8-state):
-EEEETTT--EEEPPP-SS-HHHHHHHH-TTS-EEEEESSSSTT-EETTS-BGGGSTTTTGGGT---TT--SSSS-SSPPPPPPGGG-TT--TT-EEEETTEEEEEEEEE-SSS-EEEEEETTT-TTS-HHHHHHHHHPPPPP--TTSSTTSS--------PPPP--PPPPPPPPPPPPP---

Nearest PDB structures (foldseek):
  5xyv-assembly1_A  TM=3.065E-01  e=2.887E+00  Drosophila melanogaster
  3kup-assembly1_B  TM=3.863E-01  e=5.085E+00  Homo sapiens
  1s4z-assembly1_B  TM=3.095E-01  e=3.713E+00  Mus musculus
  6hw2-assembly1_B  TM=3.270E-01  e=5.767E+00  Homo sapiens